Protein AF-A0A7S1SCK6-F1 (afdb_monomer_lite)

Radius of gyration: 41.05 Å; chains: 1; bounding box: 110×72×109 Å

Sequence (287 aa):
EAGAAEAGGRAWQVIGGEDKGGILVREGFELVSEKEEDRLSTGAVVWEVELIEERLHYELLYGEGPHSGWVSLRLYHKDLLRCIRSGLATREDADKWIQYEIWKKVEEKRLADEEAARKHWEAQQKVKEEAERRAAEASNRAALEMAQWKEKQLAFNQVKQAGKAPAKAGRSSQQTPSPCKQWDKMEVERLETCVALDRAFADTPALALDLLTLKRLLIKRLRLEEDEQADLWDLPQFEDKLLVVCDRVYELEGLRDVLLAGVAEHHQRQALGELLSGKVGSVEKLL

Structure (mmCIF, N/CA/C/O backbone):
data_AF-A0A7S1SCK6-F1
#
_entry.id   AF-A0A7S1SCK6-F1
#
loop_
_atom_site.group_PDB
_atom_site.id
_atom_site.type_symbol
_atom_site.label_atom_id
_atom_site.label_alt_id
_atom_site.label_comp_id
_atom_site.label_asym_id
_atom_site.label_entity_id
_atom_site.label_seq_id
_atom_site.pdbx_PDB_ins_code
_atom_site.Cartn_x
_atom_site.Cartn_y
_atom_site.Cartn_z
_atom_site.occupancy
_atom_site.B_iso_or_equiv
_atom_site.auth_seq_id
_atom_site.auth_comp_id
_atom_site.auth_asym_id
_atom_site.auth_atom_id
_atom_site.pdbx_PDB_model_num
ATOM 1 N N . GLU A 1 1 ? 34.485 18.827 -28.647 1.00 39.91 1 GLU A N 1
ATOM 2 C CA . GLU A 1 1 ? 34.835 18.106 -27.409 1.00 39.91 1 GLU A CA 1
ATOM 3 C C . GLU A 1 1 ? 33.563 17.471 -26.868 1.00 39.91 1 GLU A C 1
ATOM 5 O O . GLU A 1 1 ? 32.722 18.165 -26.313 1.00 39.91 1 GLU A O 1
ATOM 10 N N . ALA A 1 2 ? 33.345 16.192 -27.181 1.00 45.84 2 ALA A N 1
ATOM 11 C CA . ALA A 1 2 ? 32.209 15.437 -26.668 1.00 45.84 2 ALA A CA 1
ATOM 12 C C . ALA A 1 2 ? 32.535 15.062 -25.220 1.00 45.84 2 ALA A C 1
ATOM 14 O O . ALA A 1 2 ? 33.445 14.269 -24.981 1.00 45.84 2 ALA A O 1
ATOM 15 N N . GLY A 1 3 ? 31.862 15.709 -24.267 1.00 44.22 3 GLY A N 1
ATOM 16 C CA . GLY A 1 3 ? 31.970 15.361 -22.857 1.00 44.22 3 GLY A CA 1
ATOM 17 C C . GLY A 1 3 ? 31.676 13.877 -22.690 1.00 44.22 3 GLY A C 1
ATOM 18 O O . GLY A 1 3 ? 30.686 13.387 -23.230 1.00 44.22 3 GLY A O 1
ATOM 19 N N . ALA A 1 4 ? 32.563 13.171 -21.990 1.00 48.97 4 ALA A N 1
ATOM 20 C CA . ALA A 1 4 ? 32.338 11.805 -21.554 1.00 48.97 4 ALA A CA 1
ATOM 21 C C . ALA A 1 4 ? 31.061 11.799 -20.704 1.00 48.97 4 ALA A C 1
ATOM 23 O O . ALA A 1 4 ? 31.097 12.129 -19.520 1.00 48.97 4 ALA A O 1
ATOM 24 N N . ALA A 1 5 ? 29.923 11.531 -21.347 1.00 52.41 5 ALA A N 1
ATOM 25 C CA . ALA A 1 5 ? 28.662 11.298 -20.676 1.00 52.41 5 ALA A CA 1
ATOM 26 C C . ALA A 1 5 ? 28.935 10.219 -19.630 1.00 52.41 5 ALA A C 1
ATOM 28 O O . ALA A 1 5 ? 29.470 9.164 -19.973 1.00 52.41 5 ALA A O 1
ATOM 29 N N . GLU A 1 6 ? 28.675 10.538 -18.362 1.00 56.59 6 GLU A N 1
ATOM 30 C CA . GLU A 1 6 ? 28.853 9.620 -17.244 1.00 56.59 6 GLU A CA 1
ATOM 31 C C . GLU A 1 6 ? 28.291 8.250 -17.625 1.00 56.59 6 GLU A C 1
ATOM 33 O O . GLU A 1 6 ? 27.082 8.093 -17.790 1.00 56.59 6 GLU A O 1
ATOM 38 N N . ALA A 1 7 ? 29.179 7.268 -17.783 1.00 61.84 7 ALA A N 1
ATOM 39 C CA . ALA A 1 7 ? 28.870 5.912 -18.230 1.00 61.84 7 ALA A CA 1
ATOM 40 C C . ALA A 1 7 ? 28.161 5.075 -17.145 1.00 61.84 7 ALA A C 1
ATOM 42 O O . ALA A 1 7 ? 28.331 3.861 -17.073 1.00 61.84 7 ALA A O 1
ATOM 43 N N . GLY A 1 8 ? 27.414 5.729 -16.254 1.00 81.00 8 GLY A N 1
ATOM 44 C CA . GLY A 1 8 ? 26.555 5.069 -15.286 1.00 81.00 8 GLY A CA 1
ATOM 45 C C . GLY A 1 8 ? 25.198 4.817 -15.920 1.00 81.00 8 GLY A C 1
ATOM 46 O O . GLY A 1 8 ? 24.549 5.752 -16.395 1.00 81.00 8 GLY A O 1
ATOM 47 N N . GLY A 1 9 ? 24.753 3.566 -15.903 1.00 91.88 9 GLY A N 1
ATOM 48 C CA . GLY A 1 9 ? 23.417 3.223 -16.353 1.00 91.88 9 GLY A CA 1
ATOM 49 C C . GLY A 1 9 ? 22.335 3.860 -15.478 1.00 91.88 9 GLY A C 1
ATOM 50 O O . GLY A 1 9 ? 22.576 4.344 -14.359 1.00 91.88 9 GLY A O 1
ATOM 51 N N . ARG A 1 10 ? 21.127 3.925 -16.035 1.00 96.62 10 ARG A N 1
ATOM 52 C CA . ARG A 1 10 ? 19.982 4.618 -15.441 1.00 96.62 10 ARG A CA 1
ATOM 53 C C . ARG A 1 10 ? 18.796 3.677 -15.344 1.00 96.62 10 ARG A C 1
ATOM 55 O O . ARG A 1 10 ? 18.547 2.878 -16.243 1.00 96.62 10 ARG A O 1
ATOM 62 N N . ALA A 1 11 ? 18.053 3.805 -14.253 1.00 97.12 11 ALA A N 1
ATOM 63 C CA . ALA A 1 11 ? 16.763 3.163 -14.082 1.00 97.12 11 ALA A CA 1
ATOM 64 C C . ALA A 1 11 ? 15.651 4.179 -14.360 1.00 97.12 11 ALA A C 1
ATOM 66 O O . ALA A 1 11 ? 15.679 5.314 -13.866 1.00 97.12 11 ALA A O 1
ATOM 67 N N . TRP A 1 12 ? 14.650 3.751 -15.119 1.00 98.25 12 TRP A N 1
ATOM 68 C CA . TRP A 1 12 ? 13.514 4.558 -15.539 1.00 98.25 12 TRP A CA 1
ATOM 69 C C . TRP A 1 12 ? 12.217 3.920 -15.067 1.00 98.25 12 TRP A C 1
ATOM 71 O O . TRP A 1 12 ? 12.048 2.713 -15.176 1.00 98.25 12 TRP A O 1
ATOM 81 N N . GLN A 1 13 ? 11.290 4.729 -14.567 1.00 98.25 13 GLN A N 1
ATOM 82 C CA . GLN A 1 13 ? 9.937 4.296 -14.243 1.00 98.25 13 GLN A CA 1
ATOM 83 C C . GLN A 1 13 ? 8.960 4.784 -15.304 1.00 98.25 13 GLN A C 1
ATOM 85 O O . GLN A 1 13 ? 8.977 5.961 -15.668 1.00 98.25 13 GLN A O 1
ATOM 90 N N . VAL A 1 14 ? 8.060 3.910 -15.738 1.00 98.50 14 VAL A N 1
ATOM 91 C CA . VAL A 1 14 ? 6.927 4.280 -16.584 1.00 98.50 14 VAL A CA 1
ATOM 92 C C . VAL A 1 14 ? 5.899 5.040 -15.750 1.00 98.50 14 VAL A C 1
ATOM 94 O O . VAL A 1 14 ? 5.319 4.496 -14.815 1.00 98.50 14 VAL A O 1
ATOM 97 N N . ILE A 1 15 ? 5.663 6.303 -16.089 1.00 98.38 15 ILE A N 1
ATOM 98 C CA . ILE A 1 15 ? 4.688 7.185 -15.424 1.00 98.38 15 ILE A CA 1
ATOM 99 C C . ILE A 1 15 ? 3.510 7.559 -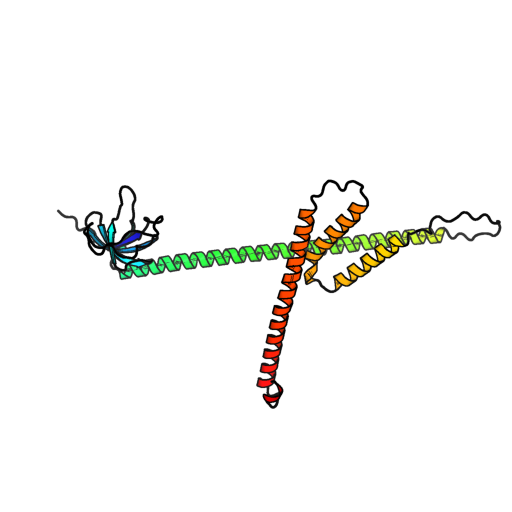16.332 1.00 98.38 15 ILE A C 1
ATOM 101 O O . ILE A 1 15 ? 2.541 8.151 -15.869 1.00 98.38 15 ILE A O 1
ATOM 105 N N . GLY A 1 16 ? 3.599 7.248 -17.627 1.00 97.44 16 GLY A N 1
ATOM 106 C CA . GLY A 1 16 ? 2.550 7.515 -18.604 1.00 97.44 16 GLY A CA 1
ATOM 107 C C . GLY A 1 16 ? 1.712 6.284 -18.944 1.00 97.44 16 GLY A C 1
ATOM 108 O O . GLY A 1 16 ? 1.977 5.170 -18.498 1.00 97.44 16 GLY A O 1
ATOM 109 N N . GLY A 1 17 ? 0.704 6.496 -19.793 1.00 97.00 17 GLY A N 1
ATOM 110 C CA . GLY A 1 17 ? -0.096 5.412 -20.369 1.00 97.00 17 GLY A CA 1
ATOM 111 C C . GLY A 1 17 ? -1.157 4.804 -19.449 1.00 97.00 17 GLY A C 1
ATOM 112 O O . GLY A 1 17 ? -1.776 3.832 -19.866 1.00 97.00 17 GLY A O 1
ATOM 113 N N . GLU A 1 18 ? -1.405 5.377 -18.267 1.00 96.38 18 GLU A N 1
ATOM 114 C CA . GLU A 1 18 ? -2.349 4.849 -17.265 1.00 96.38 18 GLU A CA 1
ATOM 115 C C . GLU A 1 18 ? -3.743 4.581 -17.856 1.00 96.38 18 GLU A C 1
ATOM 117 O O . GLU A 1 18 ? -4.258 3.472 -17.741 1.00 96.38 18 GLU A O 1
ATOM 122 N N . ASP A 1 19 ? -4.281 5.530 -18.633 1.00 96.88 19 ASP A N 1
ATOM 123 C CA . ASP A 1 19 ? -5.581 5.407 -19.318 1.00 96.88 19 ASP A CA 1
ATOM 124 C C . ASP A 1 19 ? -5.683 4.188 -20.258 1.00 96.88 19 ASP A C 1
ATOM 126 O O . ASP A 1 19 ? -6.775 3.773 -20.642 1.00 96.88 19 ASP A O 1
ATOM 130 N N . LYS A 1 20 ? -4.540 3.653 -20.703 1.00 97.12 20 LYS A N 1
ATOM 131 C CA . LYS A 1 20 ? -4.433 2.541 -21.659 1.00 97.12 20 LYS A CA 1
ATOM 132 C C . LYS A 1 20 ? -3.733 1.317 -21.064 1.00 97.12 20 LYS A C 1
ATOM 134 O O . LYS A 1 20 ? -3.368 0.421 -21.823 1.00 97.12 20 LYS A O 1
ATOM 139 N N . GLY A 1 21 ? -3.507 1.303 -19.749 1.00 96.62 21 GLY A N 1
ATOM 140 C CA . GLY A 1 21 ? -2.808 0.227 -19.043 1.00 96.62 21 GLY A CA 1
ATOM 141 C C . GLY A 1 21 ? -1.299 0.154 -19.303 1.00 96.62 21 GLY A C 1
ATOM 142 O O . GLY A 1 21 ? -0.681 -0.848 -18.967 1.00 96.62 21 GLY A O 1
ATOM 143 N N . GLY A 1 22 ? -0.689 1.179 -19.907 1.00 97.94 22 GLY A N 1
ATOM 144 C CA . GLY A 1 22 ? 0.749 1.211 -20.169 1.00 97.94 22 GLY A CA 1
ATOM 145 C C . GLY A 1 22 ? 1.155 1.923 -21.456 1.00 97.94 22 GLY A C 1
ATOM 146 O O . GLY A 1 22 ? 0.335 2.440 -22.230 1.00 97.94 22 GLY A O 1
ATOM 147 N N . ILE A 1 23 ? 2.461 1.943 -21.702 1.00 98.38 23 ILE A N 1
ATOM 148 C CA . ILE A 1 23 ? 3.068 2.561 -22.880 1.00 98.38 23 ILE A CA 1
ATOM 149 C C . ILE A 1 23 ? 3.316 1.529 -23.981 1.00 98.38 23 ILE A C 1
ATOM 151 O O . ILE A 1 23 ? 3.492 0.340 -23.734 1.00 98.38 23 ILE A O 1
ATOM 155 N N . LEU A 1 24 ? 3.261 1.994 -25.229 1.00 97.94 24 LEU A N 1
ATOM 156 C CA . LEU A 1 24 ? 3.447 1.139 -26.395 1.00 97.94 24 LEU A CA 1
ATOM 157 C C . LEU A 1 24 ? 4.933 0.816 -26.573 1.00 97.94 24 LEU A C 1
ATOM 159 O O . LEU A 1 24 ? 5.735 1.743 -26.692 1.00 97.94 24 LEU A O 1
ATOM 163 N N . VAL A 1 25 ? 5.255 -0.471 -26.658 1.00 98.38 25 VAL A N 1
ATOM 164 C CA . VAL A 1 25 ? 6.603 -0.969 -26.938 1.00 98.38 25 VAL A CA 1
ATOM 165 C C . VAL A 1 25 ? 6.708 -1.347 -28.410 1.00 98.38 25 VAL A C 1
ATOM 167 O O . VAL A 1 25 ? 5.731 -1.762 -29.039 1.00 98.38 25 VAL A O 1
ATOM 170 N N . ARG A 1 26 ? 7.886 -1.135 -28.987 1.00 98.50 26 ARG A N 1
ATOM 171 C CA . ARG A 1 26 ? 8.199 -1.490 -30.369 1.00 98.50 26 ARG A CA 1
ATOM 172 C C . ARG A 1 26 ? 9.462 -2.332 -30.421 1.00 98.50 26 ARG A C 1
ATOM 174 O O . ARG A 1 26 ? 10.406 -2.031 -29.695 1.00 98.50 26 ARG A O 1
ATOM 181 N N . GLU A 1 27 ? 9.505 -3.297 -31.331 1.00 97.81 27 GLU A N 1
ATOM 182 C CA . GLU A 1 27 ? 10.674 -4.169 -31.513 1.00 97.81 27 GLU A CA 1
ATOM 183 C C . GLU A 1 27 ? 11.910 -3.386 -31.983 1.00 97.81 27 GLU A C 1
ATOM 185 O O . GLU A 1 27 ? 13.038 -3.676 -31.596 1.00 97.81 27 GLU A O 1
ATOM 190 N N . GLY A 1 28 ? 11.700 -2.348 -32.802 1.00 97.44 28 GLY A N 1
ATOM 191 C CA . GLY A 1 28 ? 12.774 -1.550 -33.397 1.00 97.44 28 GLY A CA 1
ATOM 192 C C . GLY A 1 28 ? 12.715 -0.058 -33.067 1.00 97.44 28 GLY A C 1
ATOM 193 O O . GLY A 1 28 ? 11.644 0.500 -32.797 1.00 97.44 28 GLY A O 1
ATOM 194 N N . PHE A 1 29 ? 13.874 0.599 -33.193 1.00 97.50 29 PHE A N 1
ATOM 195 C CA . PHE A 1 29 ? 14.053 2.046 -33.010 1.00 97.50 29 PHE A CA 1
ATOM 196 C C . PHE A 1 29 ? 13.150 2.891 -33.915 1.00 97.50 29 PHE A C 1
ATOM 198 O O . PHE A 1 29 ? 12.748 3.982 -33.528 1.00 97.50 29 PHE A O 1
ATOM 205 N N . GLU A 1 30 ? 12.787 2.406 -35.101 1.00 96.75 30 GLU A N 1
ATOM 206 C CA . GLU A 1 30 ? 11.973 3.172 -36.045 1.00 96.75 30 GLU A CA 1
ATOM 207 C C . GLU A 1 30 ? 10.527 3.380 -35.559 1.00 96.75 30 GLU A C 1
ATOM 209 O O . GLU A 1 30 ? 10.013 2.683 -34.684 1.00 96.75 30 GLU A O 1
ATOM 214 N N . LEU A 1 31 ? 9.825 4.395 -36.072 1.00 92.38 31 LEU A N 1
ATOM 215 C CA . LEU A 1 31 ? 8.390 4.595 -35.771 1.00 92.38 31 LEU A CA 1
ATOM 216 C C . LEU A 1 31 ? 7.481 3.642 -36.561 1.00 92.38 31 LEU A C 1
ATOM 218 O O . LEU A 1 31 ? 6.312 3.459 -36.208 1.00 92.38 31 LEU A O 1
ATOM 222 N N . VAL A 1 32 ? 8.018 3.049 -37.624 1.00 95.56 32 VAL A N 1
ATOM 223 C CA . VAL A 1 32 ? 7.332 2.094 -38.503 1.00 95.56 32 VAL A CA 1
ATOM 224 C C . VAL A 1 32 ? 7.575 0.637 -38.113 1.00 95.56 32 VAL A C 1
ATOM 226 O O . VAL A 1 32 ? 6.986 -0.242 -38.730 1.00 95.56 32 VAL A O 1
ATOM 229 N N . SER A 1 33 ? 8.409 0.380 -37.100 1.00 97.12 33 SER A N 1
ATOM 230 C CA . SER A 1 33 ? 8.679 -0.972 -36.604 1.00 97.12 33 SER A CA 1
ATOM 231 C C . SER A 1 33 ? 7.418 -1.641 -36.060 1.00 97.12 33 SER A C 1
ATOM 233 O O . SER A 1 33 ? 6.452 -0.967 -35.671 1.00 97.12 33 SER A O 1
ATOM 235 N N . GLU A 1 34 ? 7.436 -2.971 -36.032 1.00 98.00 34 GLU A N 1
ATOM 236 C CA . GLU A 1 34 ? 6.358 -3.754 -35.443 1.00 98.00 34 GLU A CA 1
ATOM 237 C C . GLU A 1 34 ? 6.184 -3.387 -33.965 1.00 98.00 34 GLU A C 1
ATOM 239 O O . GLU A 1 34 ? 7.116 -2.986 -33.255 1.00 98.00 34 GLU A O 1
ATOM 244 N N . LYS A 1 35 ? 4.922 -3.382 -33.548 1.00 98.00 35 LYS A N 1
ATOM 245 C CA . LYS A 1 35 ? 4.537 -3.098 -32.171 1.00 98.00 35 LYS A CA 1
ATOM 246 C C . LYS A 1 35 ? 4.456 -4.431 -31.459 1.00 98.00 35 LYS A C 1
ATOM 248 O O . LYS A 1 35 ? 3.867 -5.354 -32.011 1.00 98.00 35 LYS A O 1
ATOM 253 N N . GLU A 1 36 ? 4.966 -4.468 -30.241 1.00 98.06 36 GLU A N 1
ATOM 254 C CA . GLU A 1 36 ? 4.743 -5.607 -29.361 1.00 98.06 36 GLU A CA 1
ATOM 255 C C . GLU A 1 36 ? 3.245 -5.771 -29.083 1.00 98.06 36 GLU A C 1
ATOM 257 O O . GLU A 1 36 ? 2.487 -4.789 -29.065 1.00 98.06 36 GLU A O 1
ATOM 262 N N . GLU A 1 37 ? 2.825 -7.019 -28.882 1.00 97.50 37 GLU A N 1
ATOM 263 C CA . GLU A 1 37 ? 1.445 -7.352 -28.518 1.00 97.50 37 GLU A CA 1
ATOM 264 C C . GLU A 1 37 ? 1.092 -6.745 -27.152 1.00 97.50 37 GLU A C 1
ATOM 266 O O . GLU A 1 37 ? 0.042 -6.110 -26.990 1.00 97.50 37 GLU A O 1
ATOM 271 N N . ASP A 1 38 ? 2.033 -6.844 -26.210 1.00 98.06 38 ASP A N 1
ATOM 272 C CA . ASP A 1 38 ? 1.898 -6.333 -24.854 1.00 98.06 38 ASP A CA 1
ATOM 273 C C . ASP A 1 38 ? 2.398 -4.890 -24.704 1.00 98.06 38 ASP A C 1
ATOM 275 O O . ASP A 1 38 ? 3.328 -4.411 -25.361 1.00 98.06 38 ASP A O 1
ATOM 279 N N . ARG A 1 39 ? 1.779 -4.172 -23.766 1.00 98.38 39 ARG A N 1
ATOM 280 C CA . ARG A 1 39 ? 2.213 -2.836 -23.341 1.00 98.38 39 ARG A CA 1
ATOM 281 C C . ARG A 1 39 ? 3.111 -2.950 -22.122 1.00 98.38 39 ARG A C 1
ATOM 283 O O . ARG A 1 39 ? 2.904 -3.806 -21.270 1.00 98.38 39 ARG A O 1
ATOM 290 N N . LEU A 1 40 ? 4.054 -2.023 -22.000 1.00 98.56 40 LEU A N 1
ATOM 291 C CA . LEU A 1 40 ? 4.826 -1.870 -20.775 1.00 98.56 40 LEU A CA 1
ATOM 292 C C . LEU A 1 40 ? 3.973 -1.123 -19.744 1.00 98.56 40 LEU A C 1
ATOM 294 O O . LEU A 1 40 ? 3.611 0.038 -19.969 1.00 98.56 40 LEU A O 1
ATOM 298 N N . SER A 1 41 ? 3.617 -1.795 -18.652 1.00 98.50 41 SER A N 1
ATOM 299 C CA . SER A 1 41 ? 2.622 -1.306 -17.698 1.00 98.50 41 SER A CA 1
ATOM 300 C C . SER A 1 41 ? 3.063 -0.033 -16.968 1.00 98.50 41 SER A C 1
ATOM 302 O O . SER A 1 41 ? 4.250 0.230 -16.751 1.00 98.50 41 SER A O 1
ATOM 304 N N . THR A 1 42 ? 2.096 0.807 -16.588 1.00 98.38 42 THR A N 1
ATOM 305 C CA . THR A 1 42 ? 2.379 1.993 -15.768 1.00 98.38 42 THR A CA 1
ATOM 306 C C . THR A 1 42 ? 2.916 1.559 -14.403 1.00 98.38 42 THR A C 1
ATOM 308 O O . THR A 1 42 ? 2.354 0.689 -13.747 1.00 98.38 42 THR A O 1
ATOM 311 N N . GLY A 1 43 ? 4.016 2.172 -13.969 1.00 97.50 43 GLY A N 1
ATOM 312 C CA . GLY A 1 43 ? 4.741 1.804 -12.756 1.00 97.50 43 GLY A CA 1
ATOM 313 C C . GLY A 1 43 ? 5.886 0.814 -12.977 1.00 97.50 43 GLY A C 1
ATOM 314 O O . GLY A 1 43 ? 6.708 0.682 -12.066 1.00 97.50 43 GLY A O 1
ATOM 315 N N . ALA A 1 44 ? 5.993 0.187 -14.157 1.00 98.31 44 ALA A N 1
ATOM 316 C CA . ALA A 1 44 ? 7.121 -0.673 -14.502 1.00 98.31 44 ALA A CA 1
ATOM 317 C C . ALA A 1 44 ? 8.451 0.092 -14.424 1.00 98.31 44 ALA A C 1
ATOM 319 O O . ALA A 1 44 ? 8.521 1.288 -14.725 1.00 98.31 44 ALA A O 1
ATOM 320 N N . VAL A 1 45 ? 9.507 -0.605 -14.011 1.00 98.25 45 VAL A N 1
ATOM 321 C CA . VAL A 1 45 ? 10.868 -0.086 -13.904 1.00 98.25 45 VAL A CA 1
ATOM 322 C C . VAL A 1 45 ? 11.751 -0.801 -14.912 1.00 98.25 45 VAL A C 1
ATOM 324 O O . VAL A 1 45 ? 11.781 -2.031 -14.968 1.00 98.25 45 VAL A O 1
ATOM 327 N N . VAL A 1 46 ? 12.487 -0.020 -15.693 1.00 98.38 46 VAL A N 1
ATOM 328 C CA . VAL A 1 46 ? 13.325 -0.501 -16.785 1.00 98.38 46 VAL A CA 1
ATOM 329 C C . VAL A 1 46 ? 14.742 0.050 -16.688 1.00 98.38 46 VAL A C 1
ATOM 331 O O . VAL A 1 46 ? 14.975 1.132 -16.146 1.00 98.38 46 VAL A O 1
ATOM 334 N N . TRP A 1 47 ? 15.690 -0.707 -17.217 1.00 97.94 47 TRP A N 1
ATOM 335 C CA . TRP A 1 47 ? 17.090 -0.341 -17.354 1.00 97.94 47 TRP A CA 1
ATOM 336 C C . TRP A 1 47 ? 17.340 0.337 -18.700 1.00 97.94 47 TRP A C 1
ATOM 338 O O . TRP A 1 47 ? 16.866 -0.147 -19.725 1.00 97.94 47 TRP A O 1
ATOM 348 N N . GLU A 1 48 ? 18.097 1.433 -18.708 1.00 97.62 48 GLU A N 1
ATOM 349 C CA . GLU A 1 48 ? 18.590 2.066 -19.935 1.00 97.62 48 GLU A CA 1
ATOM 350 C C . GLU A 1 48 ? 19.688 1.216 -20.569 1.00 97.62 48 GLU A C 1
ATOM 352 O O . GLU A 1 48 ? 20.806 1.158 -20.059 1.00 97.62 48 GLU A O 1
ATOM 357 N N . VAL A 1 49 ? 19.363 0.574 -21.693 1.00 96.44 49 VAL A N 1
ATOM 358 C CA . VAL A 1 49 ? 20.353 -0.110 -22.533 1.00 96.44 49 VAL A CA 1
ATOM 359 C C . VAL A 1 49 ? 20.988 0.893 -23.485 1.00 96.44 49 VAL A C 1
ATOM 361 O O . VAL A 1 49 ? 22.209 0.972 -23.588 1.00 96.44 49 VAL A O 1
ATOM 364 N N . GLU A 1 50 ? 20.154 1.675 -24.171 1.00 96.00 50 GLU A N 1
ATOM 365 C CA . GLU A 1 50 ? 20.598 2.684 -25.127 1.00 96.00 50 GLU A CA 1
ATOM 366 C C . GLU A 1 50 ? 19.578 3.821 -25.203 1.00 96.00 50 GLU A C 1
ATOM 368 O O . GLU A 1 50 ? 18.370 3.584 -25.260 1.00 96.00 50 GLU A O 1
ATOM 373 N N . LEU A 1 51 ? 20.058 5.065 -25.223 1.00 96.31 51 LEU A N 1
ATOM 374 C CA . LEU A 1 51 ? 19.215 6.242 -25.391 1.00 96.31 51 LEU A CA 1
ATOM 375 C C . LEU A 1 51 ? 19.629 7.008 -26.647 1.00 96.31 51 LEU A C 1
ATOM 377 O O 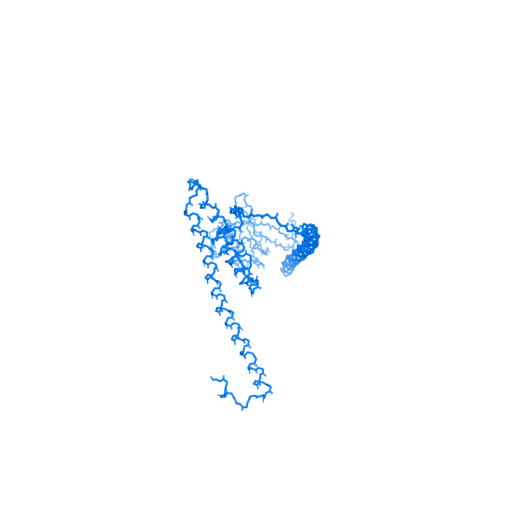. LEU A 1 51 ? 20.704 7.606 -26.698 1.00 96.31 51 LEU A O 1
ATOM 381 N N . ILE A 1 52 ? 18.740 7.020 -27.638 1.00 96.38 52 ILE A N 1
ATOM 382 C CA . ILE A 1 52 ? 18.922 7.744 -28.897 1.00 96.38 52 ILE A CA 1
ATOM 383 C C . ILE A 1 52 ? 17.833 8.810 -28.987 1.00 96.38 52 ILE A C 1
ATOM 385 O O . ILE A 1 52 ? 16.650 8.503 -29.140 1.00 96.38 52 ILE A O 1
ATOM 389 N N . GLU A 1 53 ? 18.245 10.075 -28.884 1.00 94.75 53 GLU A N 1
ATOM 390 C CA . GLU A 1 53 ? 17.356 11.243 -28.859 1.00 94.75 53 GLU A CA 1
ATOM 391 C C . GLU A 1 53 ? 16.281 11.136 -27.759 1.00 94.75 53 GLU A C 1
ATOM 393 O O . GLU A 1 53 ? 16.584 11.275 -26.575 1.00 94.75 53 GLU A O 1
ATOM 398 N N . GLU A 1 54 ? 15.025 10.888 -28.137 1.00 96.12 54 GLU A N 1
ATOM 399 C CA . GLU A 1 54 ? 13.891 10.726 -27.220 1.00 96.12 54 GLU A CA 1
ATOM 400 C C . GLU A 1 54 ? 13.369 9.285 -27.163 1.00 96.12 54 GLU A C 1
ATOM 402 O O . GLU A 1 54 ? 12.259 9.047 -26.674 1.00 96.12 54 GLU A O 1
ATOM 407 N N . ARG A 1 55 ? 14.132 8.314 -27.676 1.00 97.38 55 ARG A N 1
ATOM 408 C CA . ARG A 1 55 ? 13.765 6.898 -27.658 1.00 97.38 55 ARG A CA 1
ATOM 409 C C . ARG A 1 55 ? 14.754 6.090 -26.840 1.00 97.38 55 ARG A C 1
ATOM 411 O O . ARG A 1 55 ? 15.961 6.148 -27.048 1.00 97.38 55 ARG A O 1
ATOM 418 N N . LEU A 1 56 ? 14.195 5.323 -25.919 1.00 98.06 56 LEU A N 1
ATOM 419 C CA . LEU A 1 56 ? 14.908 4.483 -24.980 1.00 98.06 56 LEU A CA 1
ATOM 420 C C . LEU A 1 56 ? 14.761 3.027 -25.414 1.00 98.06 56 LEU A C 1
ATOM 422 O O . LEU A 1 56 ? 13.639 2.515 -25.475 1.00 98.06 56 LEU A O 1
ATOM 426 N N . HIS A 1 57 ? 15.884 2.377 -25.691 1.00 98.12 57 HIS A N 1
ATOM 427 C CA . HIS A 1 57 ? 15.981 0.927 -25.681 1.00 98.12 57 HIS A CA 1
ATOM 428 C C . HIS A 1 57 ? 16.161 0.472 -24.240 1.00 98.12 57 HIS A C 1
ATOM 430 O O . HIS A 1 57 ? 17.047 0.963 -23.528 1.00 98.12 57 HIS A O 1
ATOM 436 N N . TYR A 1 58 ? 15.303 -0.440 -23.806 1.00 98.12 58 TYR A N 1
ATOM 437 C CA . TYR A 1 58 ? 15.234 -0.821 -22.409 1.00 98.12 58 TYR A CA 1
ATOM 438 C C . TYR A 1 58 ? 15.271 -2.333 -22.204 1.00 98.12 58 TYR A C 1
ATOM 440 O O . TYR A 1 58 ? 14.901 -3.104 -23.088 1.00 98.12 58 TYR A O 1
ATOM 448 N N . GLU A 1 59 ? 15.651 -2.729 -20.991 1.00 98.06 59 GLU A N 1
ATOM 449 C CA . GLU A 1 59 ? 15.398 -4.059 -20.427 1.00 98.06 59 GLU A CA 1
ATOM 450 C C . GLU A 1 59 ? 14.515 -3.933 -19.182 1.00 98.06 59 GLU A C 1
ATOM 452 O O . GLU A 1 59 ? 14.727 -3.060 -18.339 1.00 98.06 59 GLU A O 1
ATOM 457 N N . LEU A 1 60 ? 13.500 -4.782 -19.060 1.00 98.38 60 LEU A N 1
ATOM 458 C CA . LEU A 1 60 ? 12.580 -4.787 -17.931 1.00 98.38 60 LEU A CA 1
ATOM 459 C C . LEU A 1 60 ? 13.305 -5.258 -16.665 1.00 98.38 60 LEU A C 1
ATOM 4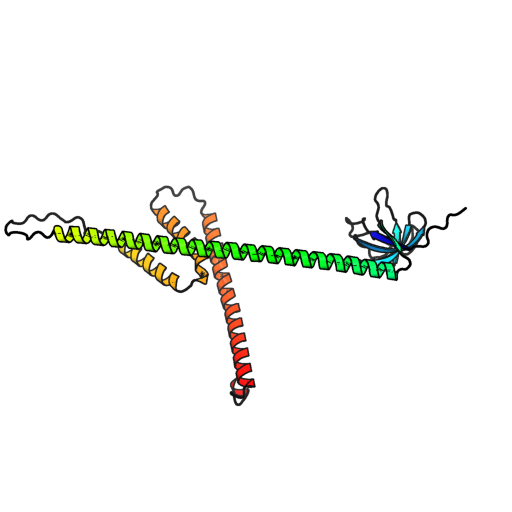61 O O . LEU A 1 60 ? 13.953 -6.305 -16.656 1.00 98.38 60 LEU A O 1
ATOM 465 N N . LEU A 1 61 ? 13.172 -4.489 -15.584 1.00 97.44 61 LEU A N 1
ATOM 466 C CA . LEU A 1 61 ? 13.659 -4.872 -14.258 1.00 97.44 61 LEU A CA 1
ATOM 467 C C . LEU A 1 61 ? 12.506 -5.297 -13.344 1.00 97.44 61 LEU A C 1
ATOM 469 O O . LEU A 1 61 ? 12.624 -6.269 -12.607 1.00 97.44 61 LEU A O 1
ATOM 473 N N . TYR A 1 62 ? 11.384 -4.577 -13.390 1.00 97.62 62 TYR A N 1
ATOM 474 C CA . TYR A 1 62 ? 10.212 -4.854 -12.563 1.00 97.62 62 TYR A CA 1
ATOM 475 C C . TYR A 1 62 ? 8.930 -4.361 -13.234 1.00 97.62 62 TYR A C 1
ATOM 477 O O . TYR A 1 62 ? 8.935 -3.315 -13.877 1.00 97.62 62 TYR A O 1
ATOM 485 N N . GLY A 1 63 ? 7.820 -5.068 -13.033 1.00 97.56 63 GLY A N 1
ATOM 486 C CA . GLY A 1 63 ? 6.516 -4.740 -13.612 1.00 97.56 63 GLY A CA 1
ATOM 487 C C . GLY A 1 63 ? 6.070 -5.762 -14.653 1.00 97.56 63 GLY A C 1
ATOM 488 O O . GLY A 1 63 ? 6.551 -6.892 -14.663 1.00 97.56 63 GLY A O 1
ATOM 489 N N . GLU A 1 64 ? 5.137 -5.358 -15.513 1.00 98.31 64 GLU A N 1
ATOM 490 C CA . GLU A 1 64 ? 4.528 -6.213 -16.537 1.00 98.31 64 GLU A CA 1
ATOM 491 C C . GLU A 1 64 ? 4.757 -5.618 -17.931 1.00 98.31 64 GLU A C 1
ATOM 493 O O . GLU A 1 64 ? 4.780 -4.396 -18.102 1.00 98.31 64 GLU A O 1
ATOM 498 N N . GLY A 1 65 ? 4.922 -6.488 -18.925 1.00 98.19 65 GLY A N 1
ATOM 499 C CA . GLY A 1 65 ? 5.118 -6.122 -20.325 1.00 98.19 65 GLY A CA 1
ATOM 500 C C . GLY A 1 65 ? 6.332 -6.808 -20.958 1.00 98.19 65 GLY A C 1
ATOM 501 O O . GLY A 1 65 ? 6.953 -7.675 -20.337 1.00 98.19 65 GLY A O 1
ATOM 502 N N . PRO A 1 66 ? 6.691 -6.417 -22.193 1.00 98.38 66 PRO A N 1
ATOM 503 C CA . PRO A 1 66 ? 7.817 -7.001 -22.915 1.00 98.38 66 PRO A CA 1
ATOM 504 C C . PRO A 1 66 ? 9.143 -6.826 -22.163 1.00 98.38 66 PRO A C 1
ATOM 506 O O . PRO A 1 66 ? 9.439 -5.736 -21.657 1.00 98.38 66 PRO A O 1
ATOM 509 N N . HIS A 1 67 ? 9.959 -7.889 -22.124 1.00 98.25 67 HIS A N 1
ATOM 510 C CA . HIS A 1 67 ? 11.241 -7.905 -21.403 1.00 98.25 67 HIS A CA 1
ATOM 511 C C . HIS A 1 67 ? 12.249 -6.897 -21.975 1.00 98.25 67 HIS A C 1
ATOM 513 O O . HIS A 1 67 ? 13.125 -6.425 -21.256 1.00 98.25 67 HIS A O 1
ATOM 519 N N . SER A 1 68 ? 12.137 -6.542 -23.250 1.00 98.38 68 SER A N 1
ATOM 520 C CA . SER A 1 68 ? 12.950 -5.507 -23.883 1.00 98.38 68 SER A CA 1
ATOM 521 C C . SER A 1 68 ? 12.174 -4.821 -24.994 1.00 98.38 68 SER A C 1
ATOM 523 O O . SER A 1 68 ? 11.194 -5.367 -25.496 1.00 98.38 68 SER A O 1
ATOM 525 N N . GLY A 1 69 ? 12.640 -3.651 -25.411 1.00 98.38 69 GLY A N 1
ATOM 526 C CA . GLY A 1 69 ? 12.121 -2.990 -26.600 1.00 98.38 69 GLY A CA 1
ATOM 527 C C . GLY A 1 69 ? 12.401 -1.498 -26.611 1.00 98.38 69 GLY A C 1
ATOM 528 O O . GLY A 1 69 ? 13.141 -0.970 -25.782 1.00 98.38 69 GLY A O 1
ATOM 529 N N . TRP A 1 70 ? 11.800 -0.810 -27.576 1.00 98.56 70 TRP A N 1
ATOM 530 C CA . TRP A 1 70 ? 11.953 0.624 -27.776 1.00 98.56 70 TRP A CA 1
ATOM 531 C C . TRP A 1 70 ? 10.697 1.380 -27.360 1.00 98.56 70 TRP A C 1
ATOM 533 O O . TRP A 1 70 ? 9.600 1.116 -27.859 1.00 98.56 70 TRP A O 1
ATOM 543 N N . VAL A 1 71 ? 10.874 2.390 -26.509 1.00 98.38 71 VAL A N 1
ATOM 544 C CA . VAL A 1 71 ? 9.807 3.289 -26.045 1.00 98.38 71 VAL A CA 1
ATOM 545 C C . VAL A 1 71 ? 10.205 4.748 -26.223 1.00 98.38 71 VAL A C 1
ATOM 547 O O . VAL A 1 71 ? 11.384 5.092 -26.218 1.00 98.38 71 VAL A O 1
ATOM 550 N N . SER A 1 72 ? 9.222 5.628 -26.389 1.00 98.12 72 SER A N 1
ATOM 551 C CA . SER A 1 72 ? 9.454 7.076 -26.389 1.00 98.12 72 SER A CA 1
ATOM 552 C C . SER A 1 72 ? 9.465 7.601 -24.954 1.00 98.12 72 SER A C 1
ATOM 554 O O . SER A 1 72 ? 8.572 7.269 -24.178 1.00 98.12 72 SER A O 1
ATOM 556 N N . LEU A 1 73 ? 10.426 8.460 -24.607 1.00 98.06 73 LEU A N 1
ATOM 557 C CA . LEU A 1 73 ? 10.469 9.125 -23.300 1.00 98.06 73 LEU A CA 1
ATOM 558 C C . LEU A 1 73 ? 9.283 10.075 -23.105 1.00 98.06 73 LEU A C 1
ATOM 560 O O . LEU A 1 73 ? 8.782 10.226 -21.991 1.00 98.06 73 LEU A O 1
ATOM 564 N N . ARG A 1 74 ? 8.841 10.716 -24.193 1.00 97.44 74 ARG A N 1
ATOM 565 C CA . ARG A 1 74 ? 7.780 11.724 -24.211 1.00 97.44 74 ARG A CA 1
ATOM 566 C C . ARG A 1 74 ? 6.843 11.500 -25.385 1.00 97.44 74 ARG A C 1
ATOM 568 O O . ARG A 1 74 ? 7.248 11.026 -26.444 1.00 97.44 74 ARG A O 1
ATOM 575 N N . LEU A 1 75 ? 5.579 11.860 -25.197 1.00 96.44 75 LEU A N 1
ATOM 576 C CA . LEU A 1 75 ? 4.587 11.911 -26.265 1.00 96.44 75 LEU A CA 1
ATOM 577 C C . LEU A 1 75 ? 3.855 13.253 -26.192 1.00 96.44 75 LEU A C 1
ATOM 579 O O . LEU A 1 75 ? 3.118 13.523 -25.240 1.00 96.44 75 LEU A O 1
ATOM 583 N N . TYR A 1 76 ? 4.069 14.095 -27.205 1.00 93.12 76 TYR A N 1
ATOM 584 C CA . TYR A 1 76 ? 3.661 15.504 -27.219 1.00 93.12 76 TYR A CA 1
ATOM 585 C C . TYR A 1 76 ? 4.273 16.296 -26.051 1.00 93.12 76 TYR A C 1
ATOM 587 O O . TYR A 1 76 ? 5.451 16.627 -26.080 1.00 93.12 76 TYR A O 1
ATOM 595 N N . HIS A 1 77 ? 3.483 16.585 -25.015 1.00 94.69 77 HIS A N 1
ATOM 596 C CA . HIS A 1 77 ? 3.898 17.333 -23.821 1.00 94.69 77 HIS A CA 1
ATOM 597 C C . HIS A 1 77 ? 3.796 16.497 -22.542 1.00 94.69 77 HIS A C 1
ATOM 599 O O . HIS A 1 77 ? 3.827 17.043 -21.442 1.00 94.69 77 HIS A O 1
ATOM 605 N N . LYS A 1 78 ? 3.601 15.181 -22.680 1.00 97.19 78 LYS A N 1
ATOM 606 C CA . LYS A 1 78 ? 3.481 14.259 -21.554 1.00 97.19 78 LYS A CA 1
ATOM 607 C C . LYS A 1 78 ? 4.724 13.387 -21.473 1.00 97.19 78 LYS A C 1
ATOM 609 O O . LYS A 1 78 ? 5.057 12.698 -22.440 1.00 97.19 78 LYS A O 1
ATOM 614 N N . ASP A 1 79 ? 5.359 13.393 -20.310 1.00 98.06 79 ASP A N 1
ATOM 615 C CA . ASP A 1 79 ? 6.441 12.468 -19.994 1.00 98.06 79 ASP A CA 1
ATOM 616 C C . ASP A 1 79 ? 5.861 11.068 -19.774 1.00 98.06 79 ASP A C 1
ATOM 618 O O . ASP A 1 79 ? 4.903 10.882 -19.022 1.00 98.06 79 ASP A O 1
ATOM 622 N N . LEU A 1 80 ? 6.424 10.083 -20.470 1.00 98.31 80 LEU A N 1
ATOM 623 C CA . LEU A 1 80 ? 6.039 8.678 -20.365 1.00 98.31 80 LEU A CA 1
ATOM 624 C C . LEU A 1 80 ? 6.945 7.916 -19.405 1.00 98.31 80 LEU A C 1
ATOM 626 O O . LEU A 1 80 ? 6.469 7.016 -18.712 1.00 98.31 80 LEU A O 1
ATOM 630 N N . LEU A 1 81 ? 8.221 8.297 -19.339 1.00 98.38 81 LEU A N 1
ATOM 631 C CA . LEU A 1 81 ? 9.190 7.739 -18.409 1.00 98.38 81 LEU A CA 1
ATOM 632 C C . LEU A 1 81 ? 9.833 8.832 -17.561 1.00 98.38 81 LEU A C 1
ATOM 634 O O . LEU A 1 81 ? 10.075 9.947 -18.019 1.00 98.38 81 LEU A O 1
ATOM 638 N N . ARG A 1 82 ? 10.152 8.481 -16.318 1.00 97.94 82 ARG A N 1
ATOM 639 C CA . ARG A 1 82 ? 10.897 9.317 -15.379 1.00 97.94 82 ARG A CA 1
ATOM 640 C C . ARG A 1 82 ? 12.145 8.573 -14.936 1.00 97.94 82 ARG A C 1
ATOM 642 O O . ARG A 1 82 ? 12.039 7.460 -14.430 1.00 97.94 82 ARG A O 1
ATOM 649 N N . CYS A 1 83 ? 13.313 9.189 -15.089 1.00 97.12 83 CYS A N 1
ATOM 650 C CA . CYS A 1 83 ? 14.541 8.655 -14.510 1.00 97.12 83 CYS A CA 1
ATOM 651 C C . CYS A 1 83 ? 14.409 8.696 -12.983 1.00 97.12 83 CYS A C 1
ATOM 653 O O . CYS A 1 83 ? 14.232 9.768 -12.402 1.00 97.12 83 CYS A O 1
ATOM 655 N N . ILE A 1 84 ? 14.433 7.527 -12.347 1.00 97.06 84 ILE A N 1
ATOM 656 C CA . ILE A 1 84 ? 14.314 7.388 -10.887 1.00 97.06 84 ILE A CA 1
ATOM 657 C C . ILE A 1 84 ? 15.681 7.257 -10.227 1.00 97.06 84 ILE A C 1
ATOM 659 O O . ILE A 1 84 ? 15.831 7.587 -9.052 1.00 97.06 84 ILE A O 1
ATOM 663 N N . ARG A 1 85 ? 16.684 6.795 -10.982 1.00 95.19 85 ARG A N 1
ATOM 664 C CA . ARG A 1 85 ? 18.050 6.660 -10.495 1.00 95.19 85 ARG A CA 1
ATOM 665 C C . ARG A 1 85 ? 19.052 6.714 -11.641 1.00 95.19 85 ARG A C 1
ATOM 667 O O . ARG A 1 85 ? 18.885 6.030 -12.645 1.00 95.19 85 ARG A O 1
ATOM 674 N N . SER A 1 86 ? 20.113 7.489 -11.457 1.00 95.06 86 SER A N 1
ATOM 675 C CA . SER A 1 86 ? 21.279 7.549 -12.341 1.00 95.06 86 SER A CA 1
ATOM 676 C C . SER A 1 86 ? 22.539 7.086 -11.607 1.00 95.06 86 SER A C 1
ATOM 678 O O . SER A 1 86 ? 22.531 6.934 -10.383 1.00 95.06 86 SER A O 1
ATOM 680 N N . GLY A 1 87 ? 23.625 6.857 -12.351 1.00 93.44 87 GLY A N 1
ATOM 681 C CA . GLY A 1 87 ? 24.920 6.497 -11.766 1.00 93.44 87 GLY A CA 1
ATOM 682 C C . GLY A 1 87 ? 24.983 5.062 -11.238 1.00 93.44 87 GLY A C 1
ATOM 683 O O . GLY A 1 87 ? 25.768 4.774 -10.337 1.00 93.44 87 GLY A O 1
ATOM 684 N N . LEU A 1 88 ? 24.138 4.166 -11.754 1.00 91.75 88 LEU A N 1
ATOM 685 C CA . LEU A 1 88 ? 24.207 2.742 -11.437 1.00 91.75 88 LEU A CA 1
ATOM 686 C C . LEU A 1 88 ? 25.320 2.112 -12.279 1.00 91.75 88 LEU A C 1
ATOM 688 O O . LEU A 1 88 ? 25.349 2.284 -13.495 1.00 91.75 88 LEU A O 1
ATOM 692 N N . ALA A 1 89 ? 26.258 1.417 -11.638 1.00 92.94 89 ALA A N 1
ATOM 693 C CA . ALA A 1 89 ? 27.412 0.857 -12.340 1.00 92.94 89 ALA A CA 1
ATOM 694 C C . ALA A 1 89 ? 27.015 -0.310 -13.255 1.00 92.94 89 ALA A C 1
ATOM 696 O O . ALA A 1 89 ? 27.580 -0.469 -14.333 1.00 92.94 89 ALA A O 1
ATOM 697 N N . THR A 1 90 ? 26.041 -1.113 -12.824 1.00 94.25 90 THR A N 1
ATOM 698 C CA . THR A 1 90 ? 25.600 -2.325 -13.520 1.00 94.25 90 THR A CA 1
ATOM 699 C C . THR A 1 90 ? 24.085 -2.505 -13.433 1.00 94.25 90 THR A C 1
ATOM 701 O O . THR A 1 90 ? 23.416 -1.896 -12.589 1.00 94.25 90 THR A O 1
ATOM 704 N N . ARG A 1 91 ? 23.544 -3.383 -14.286 1.00 93.44 91 ARG A N 1
ATOM 705 C CA . ARG A 1 91 ? 22.140 -3.810 -14.234 1.00 93.44 91 ARG A CA 1
ATOM 706 C C . ARG A 1 91 ? 21.835 -4.528 -12.918 1.00 93.44 91 ARG A C 1
ATOM 708 O O . ARG A 1 91 ? 20.777 -4.314 -12.334 1.00 93.44 91 ARG A O 1
ATOM 715 N N . GLU A 1 92 ? 22.762 -5.342 -12.421 1.00 94.88 92 GLU A N 1
ATOM 716 C CA . GLU A 1 92 ? 22.618 -6.077 -11.164 1.00 94.88 92 GLU A CA 1
ATOM 717 C C . GLU A 1 92 ? 22.499 -5.133 -9.961 1.00 94.88 92 GLU A C 1
ATOM 719 O O . GLU A 1 92 ? 21.756 -5.416 -9.021 1.00 94.88 92 GLU A O 1
ATOM 724 N N . ASP A 1 93 ? 23.196 -3.993 -9.980 1.00 94.19 93 ASP A N 1
ATOM 725 C CA . ASP A 1 93 ? 23.052 -2.968 -8.941 1.00 94.19 93 ASP A CA 1
ATOM 726 C C . ASP A 1 93 ? 21.679 -2.287 -8.998 1.00 94.19 93 ASP A C 1
ATOM 728 O O . ASP A 1 93 ? 21.110 -1.946 -7.956 1.00 94.19 93 ASP A O 1
ATOM 732 N N . ALA A 1 94 ? 21.129 -2.117 -10.204 1.00 93.44 94 ALA A N 1
ATOM 733 C CA . ALA A 1 94 ? 19.774 -1.617 -10.403 1.00 93.44 94 ALA A CA 1
ATOM 734 C C . ALA A 1 94 ? 18.728 -2.597 -9.862 1.00 93.44 94 ALA A C 1
ATOM 736 O O . ALA A 1 94 ? 17.844 -2.183 -9.114 1.00 93.44 94 ALA A O 1
ATOM 737 N N . ASP A 1 95 ? 18.860 -3.886 -10.186 1.00 93.56 95 ASP A N 1
ATOM 738 C CA . ASP A 1 95 ? 17.962 -4.936 -9.699 1.00 93.56 95 ASP A CA 1
ATOM 739 C C . ASP A 1 95 ? 18.004 -5.036 -8.170 1.00 93.56 95 ASP A C 1
ATOM 741 O O . ASP A 1 95 ? 16.973 -4.901 -7.516 1.00 93.56 95 ASP A O 1
ATOM 745 N N . LYS A 1 96 ? 19.196 -5.126 -7.564 1.00 95.44 96 LYS A N 1
ATOM 746 C CA . LYS A 1 96 ? 19.342 -5.135 -6.096 1.00 95.44 96 LYS A CA 1
ATOM 747 C C . LYS A 1 96 ? 18.683 -3.930 -5.437 1.00 95.44 96 LYS A C 1
ATOM 749 O O . LYS A 1 96 ? 18.068 -4.064 -4.379 1.00 95.44 96 LYS A O 1
ATOM 754 N N . TRP A 1 97 ? 18.821 -2.751 -6.040 1.00 95.25 97 TRP A N 1
ATOM 755 C CA . TRP A 1 97 ? 18.157 -1.561 -5.532 1.00 95.25 97 TRP A CA 1
ATOM 756 C C . TRP A 1 97 ? 16.633 -1.666 -5.628 1.00 95.25 97 TRP A C 1
ATOM 758 O O . TRP A 1 97 ? 15.953 -1.357 -4.653 1.00 95.25 97 TRP A O 1
ATOM 768 N N . ILE A 1 98 ? 16.095 -2.129 -6.756 1.00 94.38 98 ILE A N 1
ATOM 769 C CA . ILE A 1 98 ? 14.650 -2.319 -6.926 1.00 94.38 98 ILE A CA 1
ATOM 770 C C . ILE A 1 98 ? 14.120 -3.330 -5.911 1.00 94.38 98 ILE A C 1
ATOM 772 O O . ILE A 1 98 ? 13.135 -3.042 -5.233 1.00 94.38 98 ILE A O 1
ATOM 776 N N . GLN A 1 99 ? 14.800 -4.466 -5.737 1.00 93.19 99 GLN A N 1
ATOM 777 C CA . GLN A 1 99 ? 14.438 -5.463 -4.727 1.00 93.19 99 GLN A CA 1
ATOM 778 C C . GLN A 1 99 ? 14.432 -4.859 -3.316 1.00 93.19 99 GLN A C 1
ATOM 780 O O . GLN A 1 99 ? 13.512 -5.112 -2.539 1.00 93.19 99 GLN A O 1
ATOM 785 N N . TYR A 1 100 ? 15.409 -4.005 -2.992 1.00 94.62 100 TYR A N 1
ATOM 786 C CA . TYR A 1 100 ? 15.442 -3.284 -1.720 1.00 94.62 100 TYR A CA 1
ATOM 787 C C . TYR A 1 100 ? 14.268 -2.307 -1.561 1.00 94.62 100 TYR A C 1
ATOM 789 O O . TYR A 1 100 ? 13.642 -2.289 -0.505 1.00 94.62 100 TYR A O 1
ATOM 797 N N . GLU A 1 101 ? 13.929 -1.520 -2.586 1.00 94.19 101 GLU A N 1
ATOM 798 C CA . GLU A 1 101 ? 12.785 -0.596 -2.532 1.00 94.19 101 GLU A CA 1
ATOM 799 C C . GLU A 1 101 ? 11.449 -1.333 -2.392 1.00 94.19 101 GLU A C 1
ATOM 801 O O . GLU A 1 101 ? 10.575 -0.896 -1.640 1.00 94.19 101 GLU A O 1
ATOM 806 N N . ILE A 1 102 ? 11.285 -2.464 -3.084 1.00 92.12 102 ILE A N 1
ATOM 807 C CA . ILE A 1 102 ? 10.099 -3.319 -2.956 1.00 92.12 102 ILE A CA 1
ATOM 808 C C . ILE A 1 102 ? 10.010 -3.863 -1.533 1.00 92.12 102 ILE A C 1
ATOM 810 O O . ILE A 1 102 ? 8.983 -3.689 -0.877 1.00 92.12 102 ILE A O 1
ATOM 814 N N . TRP A 1 103 ? 11.090 -4.473 -1.038 1.00 95.12 103 TRP A N 1
ATOM 815 C CA . TRP A 1 103 ? 11.144 -5.010 0.318 1.00 95.12 103 TRP A CA 1
ATOM 816 C C . TRP A 1 103 ? 10.841 -3.931 1.359 1.00 95.12 103 TRP A C 1
ATOM 818 O O . TRP A 1 103 ? 10.000 -4.136 2.229 1.00 95.12 103 TRP A O 1
ATOM 828 N N . LYS A 1 104 ? 11.450 -2.750 1.219 1.00 95.94 104 LYS A N 1
ATOM 829 C CA . LYS A 1 104 ? 11.237 -1.613 2.114 1.00 95.94 104 LYS A CA 1
ATOM 830 C C . LYS A 1 104 ? 9.770 -1.187 2.151 1.00 95.94 104 LYS A C 1
ATOM 832 O O . LYS A 1 104 ? 9.223 -1.030 3.236 1.00 95.94 104 LYS A O 1
ATOM 837 N N . LYS A 1 105 ? 9.107 -1.052 0.997 1.00 93.00 105 LYS A N 1
ATOM 838 C CA . LYS A 1 105 ? 7.677 -0.698 0.937 1.00 93.00 105 LYS A CA 1
ATOM 839 C C . LYS A 1 105 ? 6.780 -1.769 1.556 1.00 93.00 105 LYS A C 1
ATOM 841 O O . LYS A 1 105 ? 5.805 -1.436 2.228 1.00 93.00 105 LYS A O 1
ATOM 846 N N . VAL A 1 106 ? 7.088 -3.046 1.325 1.00 94.69 106 VAL A N 1
ATOM 847 C CA . VAL A 1 106 ? 6.353 -4.169 1.929 1.00 94.69 106 VAL A CA 1
ATOM 848 C C . VAL A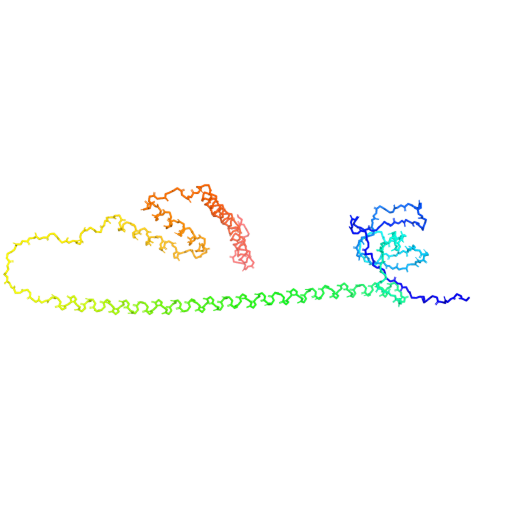 1 106 ? 6.510 -4.154 3.449 1.00 94.69 106 VAL A C 1
ATOM 850 O O . VAL A 1 106 ? 5.522 -4.294 4.165 1.00 94.69 106 VAL A O 1
ATOM 853 N N . GLU A 1 107 ? 7.725 -3.929 3.939 1.00 96.81 107 GLU A N 1
ATOM 854 C CA . GLU A 1 107 ? 8.036 -3.887 5.366 1.00 96.81 107 GLU A CA 1
ATOM 855 C C . GLU A 1 107 ? 7.413 -2.668 6.062 1.00 96.81 107 GLU A C 1
ATOM 857 O O . GLU A 1 107 ? 6.806 -2.802 7.123 1.00 96.81 107 GLU A O 1
ATOM 862 N N . GLU A 1 108 ? 7.474 -1.486 5.443 1.00 95.94 108 GLU A N 1
ATOM 863 C CA . GLU A 1 108 ? 6.791 -0.280 5.930 1.00 95.94 108 GLU A CA 1
ATOM 864 C C . GLU A 1 108 ? 5.276 -0.496 6.026 1.00 95.94 108 GLU A C 1
ATOM 866 O O . GLU A 1 108 ? 4.661 -0.136 7.033 1.00 95.94 108 GLU A O 1
ATOM 871 N N . LYS A 1 109 ? 4.671 -1.137 5.017 1.00 95.81 109 LYS A N 1
ATOM 872 C CA . LYS A 1 109 ? 3.249 -1.492 5.044 1.00 95.81 109 LYS A CA 1
ATOM 873 C C . LYS A 1 109 ? 2.936 -2.490 6.162 1.00 95.81 109 LYS A C 1
ATOM 875 O O . LYS A 1 109 ? 1.978 -2.278 6.898 1.00 95.81 109 LYS A O 1
ATOM 880 N N . ARG A 1 110 ? 3.758 -3.531 6.333 1.00 97.62 110 ARG A N 1
ATOM 881 C CA . ARG A 1 110 ? 3.608 -4.523 7.412 1.00 97.62 110 ARG A CA 1
ATOM 882 C C . ARG A 1 110 ? 3.610 -3.853 8.787 1.00 97.62 110 ARG A C 1
ATOM 884 O O . ARG A 1 110 ? 2.725 -4.119 9.594 1.00 97.62 110 ARG A O 1
ATOM 891 N N . LEU A 1 111 ? 4.564 -2.955 9.036 1.00 97.00 111 LEU A N 1
ATOM 892 C CA . LEU A 1 111 ? 4.656 -2.212 10.296 1.00 97.00 111 LEU A CA 1
ATOM 893 C C . LEU A 1 111 ? 3.450 -1.285 10.515 1.00 97.00 111 LEU A C 1
ATOM 895 O O . LEU A 1 111 ? 2.952 -1.183 11.637 1.00 97.00 111 LEU A O 1
ATOM 899 N N . ALA A 1 112 ? 2.956 -0.636 9.457 1.00 96.12 112 ALA A N 1
ATOM 900 C CA . ALA A 1 112 ? 1.759 0.200 9.531 1.00 96.12 112 ALA A CA 1
ATOM 901 C C . ALA A 1 112 ? 0.497 -0.621 9.856 1.00 96.12 112 ALA A C 1
ATOM 903 O O . ALA A 1 112 ? -0.296 -0.215 10.710 1.00 96.12 112 ALA A O 1
ATOM 904 N N . ASP A 1 113 ? 0.336 -1.789 9.229 1.00 95.81 113 ASP A N 1
ATOM 905 C CA . ASP A 1 113 ? -0.777 -2.707 9.485 1.00 95.81 113 ASP A CA 1
ATOM 906 C C . ASP A 1 113 ? -0.718 -3.268 10.922 1.00 95.81 113 ASP A C 1
ATOM 908 O O . ASP A 1 113 ? -1.739 -3.322 11.613 1.00 95.81 113 ASP A O 1
ATOM 912 N N . GLU A 1 114 ? 0.475 -3.602 11.430 1.00 97.94 114 GLU A N 1
ATOM 913 C CA . GLU A 1 114 ? 0.686 -4.026 12.824 1.00 97.94 114 GLU A CA 1
ATOM 914 C C . GLU A 1 114 ? 0.355 -2.920 13.834 1.00 97.94 114 GLU A C 1
ATOM 916 O O . GLU A 1 114 ? -0.296 -3.168 14.855 1.00 97.94 114 GLU A O 1
ATOM 921 N N . GLU A 1 115 ? 0.756 -1.677 13.558 1.00 98.31 115 GLU A N 1
ATOM 922 C CA . GLU A 1 115 ? 0.400 -0.537 14.398 1.00 98.31 115 GLU A CA 1
ATOM 923 C C . GLU A 1 115 ? -1.113 -0.278 14.395 1.00 98.31 115 GLU A C 1
ATOM 925 O O . GLU A 1 115 ? -1.697 -0.008 15.453 1.00 98.31 115 GLU A O 1
ATOM 930 N N . ALA A 1 116 ? -1.759 -0.377 13.231 1.00 97.56 116 ALA A N 1
ATOM 931 C CA . ALA A 1 116 ? -3.204 -0.240 13.103 1.00 97.56 116 ALA A CA 1
ATOM 932 C C . ALA A 1 116 ? -3.942 -1.339 13.885 1.00 97.56 116 ALA A C 1
ATOM 934 O O . ALA A 1 116 ? -4.876 -1.037 14.634 1.00 97.56 116 ALA A O 1
ATOM 935 N N . ALA A 1 117 ? -3.480 -2.590 13.792 1.00 97.88 117 ALA A N 1
ATOM 936 C CA . ALA A 1 117 ? -4.020 -3.713 14.553 1.00 97.88 117 ALA A CA 1
ATOM 937 C C . ALA A 1 117 ? -3.875 -3.500 16.068 1.00 97.88 117 ALA A C 1
ATOM 939 O O . ALA A 1 117 ? -4.837 -3.693 16.815 1.00 97.88 117 ALA A O 1
ATOM 940 N N . ARG A 1 118 ? -2.713 -3.018 16.530 1.00 98.31 118 ARG A N 1
ATOM 941 C CA . ARG A 1 118 ? -2.486 -2.680 17.944 1.00 98.31 118 ARG A CA 1
ATOM 942 C C . ARG A 1 118 ? -3.443 -1.591 18.430 1.00 98.31 118 ARG A C 1
ATOM 944 O O . ARG A 1 118 ? -4.078 -1.758 19.467 1.00 98.31 118 ARG A O 1
ATOM 951 N N . LYS A 1 119 ? -3.598 -0.502 17.670 1.00 98.25 119 LYS A N 1
ATOM 952 C CA . LYS A 1 119 ? -4.536 0.587 18.002 1.00 98.25 119 LYS A CA 1
ATOM 953 C C . LYS A 1 119 ? -5.983 0.098 18.055 1.00 98.25 119 LYS A C 1
ATOM 955 O O . LYS A 1 119 ? -6.731 0.496 18.947 1.00 98.25 119 LYS A O 1
ATOM 960 N N . HIS A 1 120 ? -6.377 -0.773 17.126 1.00 98.12 120 HIS A N 1
ATOM 961 C CA . HIS A 1 120 ? -7.708 -1.374 17.121 1.00 98.12 120 HIS A CA 1
ATOM 962 C C . HIS A 1 120 ? -7.941 -2.246 18.360 1.00 98.12 120 HIS A C 1
ATOM 964 O O . HIS A 1 120 ? -8.963 -2.101 19.028 1.00 98.12 120 HIS A O 1
ATOM 970 N N . TRP A 1 121 ? -6.973 -3.094 18.714 1.00 98.25 121 TRP A N 1
ATOM 971 C CA . TRP A 1 121 ? -7.025 -3.916 19.922 1.00 98.25 121 TRP A CA 1
ATOM 972 C C . TRP A 1 121 ? -7.132 -3.071 21.198 1.00 98.25 121 TRP A C 1
ATOM 974 O O . TRP A 1 121 ? -7.997 -3.319 22.035 1.00 98.25 121 TRP A O 1
ATOM 984 N N . GLU A 1 122 ? -6.311 -2.027 21.340 1.00 98.31 122 GLU A N 1
ATOM 985 C CA . GLU A 1 122 ? -6.384 -1.102 22.479 1.00 98.31 122 GLU A CA 1
ATOM 986 C C . GLU A 1 122 ? -7.746 -0.400 22.569 1.00 98.31 122 GLU A C 1
ATOM 988 O O . GLU A 1 122 ? -8.297 -0.242 23.660 1.00 98.31 122 GLU A O 1
ATOM 993 N N . ALA A 1 123 ? -8.322 -0.002 21.431 1.00 98.12 123 ALA A N 1
ATOM 994 C CA . ALA A 1 123 ? -9.660 0.577 21.391 1.00 98.12 123 ALA A CA 1
ATOM 995 C C . ALA A 1 123 ? -10.731 -0.432 21.839 1.00 98.12 123 ALA A C 1
ATOM 997 O O . ALA A 1 123 ? -11.603 -0.078 22.633 1.00 98.12 123 ALA A O 1
ATOM 998 N N . GLN A 1 124 ? -10.643 -1.690 21.396 1.00 97.94 124 GLN A N 1
ATOM 999 C CA . GLN A 1 124 ? -11.549 -2.755 21.837 1.00 97.94 124 GLN A CA 1
ATOM 1000 C C . GLN A 1 124 ? -11.448 -3.010 23.346 1.00 97.94 124 GLN A C 1
ATOM 1002 O O . GLN A 1 124 ? -12.478 -3.160 24.004 1.00 97.94 124 GLN A O 1
ATOM 1007 N N . GLN A 1 125 ? -10.236 -3.007 23.913 1.00 98.50 125 GLN A N 1
ATOM 1008 C CA . GLN A 1 125 ? -10.049 -3.164 25.359 1.00 98.50 125 GLN A CA 1
ATOM 1009 C C . GLN A 1 125 ? -10.697 -2.017 26.136 1.00 98.50 125 GLN A C 1
ATOM 1011 O O . GLN A 1 125 ? -11.444 -2.272 27.074 1.00 98.50 125 GLN A O 1
ATOM 1016 N N . LYS A 1 126 ? -10.528 -0.764 25.696 1.00 98.44 126 LYS A N 1
ATOM 1017 C CA . LYS A 1 126 ? -11.186 0.387 26.340 1.00 98.44 126 LYS A CA 1
ATOM 1018 C C . LYS A 1 126 ? -12.711 0.294 26.298 1.00 98.44 126 LYS A C 1
ATOM 1020 O O . LYS A 1 126 ? -13.370 0.593 27.290 1.00 98.44 126 LYS A O 1
ATOM 1025 N N . VAL A 1 127 ? -13.278 -0.136 25.168 1.00 98.06 127 VAL A N 1
ATOM 1026 C CA . VAL A 1 127 ? -14.729 -0.357 25.042 1.00 98.06 127 VAL A CA 1
ATOM 1027 C C . VAL A 1 127 ? -15.194 -1.452 26.002 1.00 98.06 127 VAL A C 1
ATOM 1029 O O . VAL A 1 127 ? -16.221 -1.290 26.663 1.00 98.06 127 VAL A O 1
ATOM 1032 N N . LYS A 1 128 ? -14.432 -2.544 26.116 1.00 98.12 128 LYS A N 1
ATOM 1033 C CA . LYS A 1 128 ? -14.718 -3.636 27.049 1.00 98.12 128 LYS A CA 1
ATOM 1034 C C . LYS A 1 128 ? -14.662 -3.167 28.508 1.00 98.12 128 LYS A C 1
ATOM 1036 O O . LYS A 1 128 ? -15.619 -3.392 29.241 1.00 98.12 128 LYS A O 1
ATOM 1041 N N . GLU A 1 129 ? -13.602 -2.472 28.910 1.00 98.56 129 GLU A N 1
ATOM 1042 C CA . GLU A 1 129 ? -13.444 -1.919 30.263 1.00 98.56 129 GLU A CA 1
ATOM 1043 C C . GLU A 1 129 ? -14.568 -0.932 30.613 1.00 98.56 129 GLU A C 1
ATOM 1045 O O . GLU A 1 129 ? -15.121 -0.963 31.714 1.00 98.56 129 GLU A O 1
ATOM 1050 N N . GLU A 1 130 ? -14.962 -0.065 29.675 1.00 98.44 130 GLU A N 1
ATOM 1051 C CA . GLU A 1 130 ? -16.082 0.852 29.886 1.00 98.44 130 GLU A CA 1
ATOM 1052 C C . GLU A 1 130 ? -17.416 0.104 30.025 1.00 98.44 130 GLU A C 1
ATOM 1054 O O . GLU A 1 130 ? -18.240 0.472 30.868 1.00 98.44 130 GLU A O 1
ATOM 1059 N N . ALA A 1 131 ? -17.633 -0.948 29.232 1.00 98.06 131 ALA A N 1
ATOM 1060 C CA . ALA A 1 131 ? -18.818 -1.791 29.339 1.00 98.06 131 ALA A CA 1
ATOM 1061 C C . ALA A 1 131 ? -18.881 -2.506 30.699 1.00 98.06 131 ALA A C 1
ATOM 1063 O O . ALA A 1 131 ? -19.929 -2.492 31.346 1.00 98.06 131 ALA A O 1
ATOM 1064 N N . GLU A 1 132 ? -17.761 -3.056 31.171 1.00 98.38 132 GLU A N 1
ATOM 1065 C CA . GLU A 1 132 ? -17.647 -3.679 32.495 1.00 98.38 132 GLU A CA 1
ATOM 1066 C C . GLU A 1 132 ? -17.903 -2.667 33.619 1.00 98.38 132 GLU A C 1
ATOM 1068 O O . GLU A 1 132 ? -18.676 -2.942 34.541 1.00 98.38 132 GLU A O 1
ATOM 1073 N N . ARG A 1 133 ? -17.352 -1.450 33.513 1.00 98.56 133 ARG A N 1
ATOM 1074 C CA . ARG A 1 133 ? -17.622 -0.364 34.466 1.00 98.56 133 ARG A CA 1
ATOM 1075 C C . ARG A 1 133 ? -19.106 0.002 34.504 1.00 98.56 133 ARG A C 1
ATOM 1077 O O . ARG A 1 133 ? -19.685 0.093 35.585 1.00 98.56 133 ARG A O 1
ATOM 1084 N N . ARG A 1 134 ? -19.745 0.174 33.342 1.00 98.31 134 ARG A N 1
ATOM 1085 C CA . ARG A 1 134 ? -21.187 0.470 33.252 1.00 98.31 134 ARG A CA 1
ATOM 1086 C C . ARG A 1 134 ? -22.036 -0.664 33.830 1.00 98.31 134 ARG A C 1
ATOM 1088 O O . ARG A 1 134 ? -23.032 -0.391 34.498 1.00 98.31 134 ARG A O 1
ATOM 1095 N N . ALA A 1 135 ? -21.644 -1.919 33.613 1.00 97.94 135 ALA A N 1
ATOM 1096 C CA . ALA A 1 135 ? -22.318 -3.076 34.197 1.00 97.94 135 ALA A CA 1
ATOM 1097 C C . ALA A 1 135 ? -22.207 -3.084 35.732 1.00 97.94 135 ALA A C 1
ATOM 1099 O O . ALA A 1 135 ? -23.205 -3.301 36.421 1.00 97.94 135 ALA A O 1
ATOM 1100 N N . ALA A 1 136 ? -21.029 -2.769 36.279 1.00 98.25 136 ALA A N 1
ATOM 1101 C CA . ALA A 1 136 ? -20.826 -2.650 37.721 1.00 98.25 136 ALA A CA 1
ATOM 1102 C C . ALA A 1 136 ? -21.664 -1.513 38.336 1.00 98.25 136 ALA A C 1
ATOM 1104 O O . ALA A 1 136 ? -22.324 -1.705 39.358 1.00 98.25 136 ALA A O 1
ATOM 1105 N N . GLU A 1 137 ? -21.707 -0.342 37.694 1.00 98.50 137 GLU A N 1
ATOM 1106 C CA . GLU A 1 137 ? -22.545 0.786 38.123 1.00 98.50 137 GLU A CA 1
ATOM 1107 C C . GLU A 1 137 ? -24.041 0.448 38.088 1.00 98.50 137 GLU A C 1
ATOM 1109 O O . GLU A 1 137 ? -24.775 0.785 39.021 1.00 98.50 137 GLU A O 1
ATOM 1114 N N . ALA A 1 138 ? -24.499 -0.247 37.042 1.00 98.00 138 ALA A N 1
ATOM 1115 C CA . ALA A 1 138 ? -25.879 -0.710 36.933 1.00 98.00 138 ALA A CA 1
ATOM 1116 C C . ALA A 1 138 ? -26.229 -1.716 38.041 1.00 98.00 138 ALA A C 1
ATOM 1118 O O . ALA A 1 138 ? -27.279 -1.590 38.671 1.00 98.00 138 ALA A O 1
ATOM 1119 N N . SER A 1 139 ? -25.329 -2.660 38.335 1.00 98.19 139 SER A N 1
ATOM 1120 C CA . SER A 1 139 ? -25.486 -3.614 39.439 1.00 98.19 139 SER A CA 1
ATOM 1121 C C . SER A 1 139 ? -25.588 -2.904 40.794 1.00 98.19 139 SER A C 1
ATOM 1123 O O . SER A 1 139 ? -26.492 -3.185 41.583 1.00 98.19 139 SER A O 1
ATOM 1125 N N . ASN A 1 140 ? -24.717 -1.925 41.053 1.00 98.44 140 ASN A N 1
ATOM 1126 C CA . ASN A 1 140 ? -24.754 -1.131 42.284 1.00 98.44 140 ASN A CA 1
ATOM 1127 C C . ASN A 1 140 ? -26.056 -0.328 42.415 1.00 98.44 140 ASN A C 1
ATOM 1129 O O . ASN A 1 140 ? -26.642 -0.263 43.498 1.00 98.44 140 ASN A O 1
ATOM 1133 N N . ARG A 1 141 ? -26.543 0.254 41.312 1.00 98.44 141 ARG A N 1
ATOM 1134 C CA . ARG A 1 141 ? -27.824 0.970 41.283 1.00 98.44 141 ARG A CA 1
ATOM 1135 C C . ARG A 1 141 ? -28.995 0.044 41.603 1.00 98.44 141 ARG A C 1
ATOM 1137 O O . ARG A 1 141 ? -29.804 0.380 42.463 1.00 98.44 141 ARG A O 1
ATOM 1144 N N . ALA A 1 142 ? -29.047 -1.132 40.980 1.00 98.06 142 ALA A N 1
ATOM 1145 C CA . ALA A 1 142 ? -30.089 -2.124 41.236 1.00 98.06 142 ALA A CA 1
ATOM 1146 C C . ALA A 1 142 ? -30.090 -2.592 42.703 1.00 98.06 142 ALA A C 1
ATOM 1148 O O . ALA A 1 142 ? -31.151 -2.742 43.313 1.00 98.06 142 ALA A O 1
ATOM 1149 N N . ALA A 1 143 ? -28.910 -2.767 43.307 1.00 98.19 143 ALA A N 1
ATOM 1150 C CA . ALA A 1 143 ? -28.789 -3.104 44.724 1.00 98.19 143 ALA A CA 1
ATOM 1151 C C . ALA A 1 143 ? -29.347 -1.995 45.637 1.00 98.19 143 ALA A C 1
ATOM 1153 O O . ALA A 1 143 ? -30.061 -2.290 46.600 1.00 98.19 143 ALA A O 1
ATOM 1154 N N . LEU A 1 144 ? -29.073 -0.724 45.317 1.00 98.38 144 LEU A N 1
ATOM 1155 C CA . LEU A 1 144 ? -29.601 0.422 46.059 1.00 98.38 144 LEU A CA 1
ATOM 1156 C C . LEU A 1 144 ? -31.127 0.531 45.928 1.00 98.38 144 LEU A C 1
ATOM 1158 O O . LEU A 1 144 ? -31.818 0.709 46.931 1.00 98.38 144 LEU A O 1
ATOM 1162 N N . GLU A 1 145 ? -31.661 0.376 44.717 1.00 98.38 145 GLU A N 1
ATOM 1163 C CA . GLU A 1 145 ? -33.107 0.374 44.463 1.00 98.38 145 GLU A CA 1
ATOM 1164 C C . GLU A 1 145 ? -33.807 -0.761 45.222 1.00 98.38 145 GLU A C 1
ATOM 1166 O O . GLU A 1 145 ? -34.841 -0.547 45.860 1.00 98.38 145 GLU A O 1
ATOM 1171 N N . MET A 1 146 ? -33.213 -1.958 45.238 1.00 97.81 146 MET A N 1
ATOM 1172 C CA . MET A 1 146 ? -33.730 -3.089 46.007 1.00 97.81 146 MET A CA 1
ATOM 1173 C C . MET A 1 146 ? -33.710 -2.816 47.519 1.00 97.81 146 MET A C 1
ATOM 1175 O O . MET A 1 146 ? -34.651 -3.194 48.221 1.00 97.81 146 MET A O 1
ATOM 1179 N N . ALA A 1 147 ? -32.673 -2.154 48.038 1.00 98.06 147 ALA A N 1
ATOM 1180 C CA . ALA A 1 147 ? -32.602 -1.761 49.445 1.00 98.06 147 ALA A CA 1
ATOM 1181 C C . ALA A 1 147 ? -33.691 -0.735 49.808 1.00 98.06 147 ALA A C 1
ATOM 1183 O O . ALA A 1 147 ? -34.424 -0.938 50.777 1.00 98.06 147 ALA A O 1
ATOM 1184 N N . GLN A 1 148 ? -33.868 0.305 48.986 1.00 98.19 148 GLN A N 1
ATOM 1185 C CA . GLN A 1 148 ? -34.931 1.303 49.160 1.00 98.19 148 GLN A CA 1
ATOM 1186 C C . GLN A 1 148 ? -36.325 0.672 49.102 1.00 98.19 148 GLN A C 1
ATOM 1188 O O . GLN A 1 148 ? -37.219 1.024 49.873 1.00 98.19 148 GLN A O 1
ATOM 1193 N N . TRP A 1 149 ? -36.533 -0.283 48.194 1.00 98.19 149 TRP A N 1
ATOM 1194 C CA . TRP A 1 149 ? -37.789 -1.020 48.113 1.00 98.19 149 TRP A CA 1
ATOM 1195 C C . TRP A 1 149 ? -38.055 -1.832 49.388 1.00 98.19 149 TRP A C 1
ATOM 1197 O O . TRP A 1 149 ? -39.164 -1.774 49.923 1.00 98.19 149 TRP A O 1
ATOM 1207 N N . LYS A 1 150 ? -37.043 -2.533 49.921 1.00 98.25 150 LYS A N 1
ATOM 1208 C CA . LYS A 1 150 ? -37.156 -3.281 51.188 1.00 98.25 150 LYS A CA 1
ATOM 1209 C C . LYS A 1 150 ? -37.517 -2.369 52.364 1.00 98.25 150 LYS A C 1
ATOM 1211 O O . LYS A 1 150 ? -38.352 -2.745 53.184 1.00 98.25 150 LYS A O 1
ATOM 1216 N N . GLU A 1 151 ? -36.946 -1.169 52.427 1.00 98.12 151 GLU A N 1
ATOM 1217 C CA . GLU A 1 151 ? -37.276 -0.172 53.452 1.00 98.12 151 GLU A CA 1
ATOM 1218 C C . GLU A 1 151 ? -38.737 0.294 53.348 1.00 98.12 151 GLU A C 1
ATOM 1220 O O . GLU A 1 151 ? -39.475 0.267 54.336 1.00 98.12 151 GLU A O 1
ATOM 1225 N N . LYS A 1 152 ? -39.205 0.620 52.135 1.00 97.94 152 LYS A N 1
ATOM 1226 C CA . LYS A 1 152 ? -40.613 0.978 51.886 1.00 97.94 152 LYS A CA 1
ATOM 1227 C C . LYS A 1 152 ? -41.573 -0.152 52.264 1.00 97.94 152 LYS A C 1
ATOM 1229 O O . LYS A 1 152 ? -42.621 0.106 52.852 1.00 97.94 152 LYS A O 1
ATOM 1234 N N . GLN A 1 153 ? -41.217 -1.401 51.962 1.00 97.50 153 GLN A N 1
ATOM 1235 C CA . GLN A 1 153 ? -41.997 -2.577 52.362 1.00 97.50 153 GLN A CA 1
ATOM 1236 C C . GLN A 1 153 ? -42.079 -2.723 53.883 1.00 97.50 153 GLN A C 1
ATOM 1238 O O . GLN A 1 153 ? -43.152 -3.000 54.425 1.00 97.50 153 GLN A O 1
ATOM 1243 N N . LEU A 1 154 ? -40.968 -2.510 54.591 1.00 97.69 154 LEU A N 1
ATOM 1244 C CA . LEU A 1 154 ? -40.946 -2.551 56.050 1.00 97.69 154 LEU A CA 1
ATOM 1245 C C . LEU A 1 154 ? -41.854 -1.467 56.650 1.00 97.69 154 LEU A C 1
ATOM 1247 O O . LEU A 1 154 ? -42.680 -1.777 57.509 1.00 97.69 154 LEU A O 1
ATOM 1251 N N . ALA A 1 155 ? -41.762 -0.233 56.150 1.00 96.69 155 ALA A N 1
ATOM 1252 C CA . ALA A 1 155 ? -42.613 0.877 56.577 1.00 96.69 155 ALA A CA 1
ATOM 1253 C C . ALA A 1 155 ? -44.105 0.591 56.326 1.00 96.69 155 ALA A C 1
ATOM 1255 O O . ALA A 1 155 ? -44.941 0.777 57.213 1.00 96.69 155 ALA A O 1
ATOM 1256 N N . PHE A 1 156 ? -44.449 0.061 55.149 1.00 96.44 156 PHE A N 1
ATOM 1257 C CA . PHE A 1 156 ? -45.820 -0.343 54.829 1.00 96.44 156 PHE A CA 1
ATOM 1258 C C . PHE A 1 156 ? -46.356 -1.401 55.807 1.00 96.44 156 PHE A C 1
ATOM 1260 O O . PHE A 1 156 ? -47.478 -1.291 56.309 1.00 96.44 156 PHE A O 1
ATOM 1267 N N . ASN A 1 157 ? -45.540 -2.405 56.134 1.00 95.56 157 ASN A N 1
ATOM 1268 C CA . ASN A 1 157 ? -45.913 -3.445 57.089 1.00 95.56 157 ASN A CA 1
ATOM 1269 C C . ASN A 1 157 ? -46.120 -2.897 58.510 1.00 95.56 157 ASN A C 1
ATOM 1271 O O . ASN A 1 157 ? -47.055 -3.327 59.187 1.00 95.56 157 ASN A O 1
ATOM 1275 N N . GLN A 1 158 ? -45.313 -1.926 58.947 1.00 94.94 158 GLN A N 1
ATOM 1276 C CA . GLN A 1 158 ? -45.494 -1.253 60.239 1.00 94.94 158 GLN A CA 1
ATOM 1277 C C . GLN A 1 158 ? -46.838 -0.511 60.311 1.00 94.94 158 GLN A C 1
ATOM 1279 O O . GLN A 1 158 ? -47.583 -0.683 61.277 1.00 94.94 158 GLN A O 1
ATOM 1284 N N . VAL A 1 159 ? -47.206 0.236 59.263 1.00 94.38 159 VAL A N 1
ATOM 1285 C CA . VAL A 1 159 ? -48.513 0.921 59.181 1.00 94.38 159 VAL A CA 1
ATOM 1286 C C . VAL A 1 159 ? -49.666 -0.086 59.228 1.00 94.38 159 VAL A C 1
ATOM 1288 O O . VAL A 1 159 ? -50.636 0.097 59.967 1.00 94.38 159 VAL A O 1
ATOM 1291 N N . LYS A 1 160 ? -49.545 -1.199 58.494 1.00 94.12 160 LYS A N 1
ATOM 1292 C CA . LYS A 1 160 ? -50.550 -2.271 58.481 1.00 94.12 160 LYS A CA 1
ATOM 1293 C C . LYS A 1 160 ? -50.738 -2.921 59.857 1.00 94.12 160 LYS A C 1
ATOM 1295 O O . LYS A 1 160 ? -51.856 -3.308 60.196 1.00 94.12 160 LYS A O 1
ATOM 1300 N N . GLN A 1 161 ? -49.671 -3.056 60.645 1.00 91.88 161 GLN A N 1
ATOM 1301 C CA . GLN A 1 161 ? -49.750 -3.573 62.014 1.00 91.88 161 GLN A CA 1
ATOM 1302 C C . GLN A 1 161 ? -50.392 -2.563 62.974 1.00 91.88 161 GLN A C 1
ATOM 1304 O O . GLN A 1 161 ? -51.259 -2.954 63.751 1.00 91.88 161 GLN A O 1
ATOM 1309 N N . ALA A 1 162 ? -50.051 -1.274 62.874 1.00 90.31 162 ALA A N 1
ATOM 1310 C CA . ALA A 1 162 ? -50.642 -0.222 63.706 1.00 90.31 162 ALA A CA 1
ATOM 1311 C C . ALA A 1 162 ? -52.158 -0.049 63.477 1.00 90.31 162 ALA A C 1
ATOM 1313 O O . ALA A 1 162 ? -52.899 0.250 64.411 1.00 90.31 162 ALA A O 1
ATOM 1314 N N . GLY A 1 163 ? -52.641 -0.296 62.253 1.00 84.44 163 GLY A N 1
ATOM 1315 C CA . GLY A 1 163 ? -54.068 -0.243 61.913 1.00 84.44 163 GLY A CA 1
ATOM 1316 C C . GLY A 1 163 ? -54.923 -1.385 62.486 1.00 84.44 163 GLY A C 1
ATOM 1317 O O . GLY A 1 163 ? -56.149 -1.282 62.490 1.00 84.44 163 GLY A O 1
ATOM 1318 N N . LYS A 1 164 ? -54.320 -2.464 63.008 1.00 79.69 164 LYS A N 1
ATOM 1319 C CA . LYS A 1 164 ? -55.037 -3.529 63.731 1.00 79.69 164 LYS A CA 1
ATOM 1320 C C . LYS A 1 164 ? -55.253 -3.139 65.198 1.00 79.69 164 LYS A C 1
ATOM 1322 O O . LYS A 1 164 ? -54.786 -3.815 66.110 1.00 79.69 164 LYS A O 1
ATOM 1327 N N . ALA A 1 165 ? -55.984 -2.055 65.442 1.00 67.31 165 ALA A N 1
ATOM 1328 C CA . ALA A 1 165 ? -56.554 -1.818 66.764 1.00 67.31 165 ALA A CA 1
ATOM 1329 C C . ALA A 1 165 ? -57.627 -2.893 67.056 1.00 67.31 165 ALA A C 1
ATOM 1331 O O . ALA A 1 165 ? -58.361 -3.279 66.140 1.00 67.31 165 ALA A O 1
ATOM 1332 N N . PRO A 1 166 ? -57.744 -3.402 68.296 1.00 63.69 166 PRO A N 1
ATOM 1333 C CA . PRO A 1 166 ? -58.739 -4.414 68.627 1.00 63.69 166 PRO A CA 1
ATOM 1334 C C . PRO A 1 166 ? -60.140 -3.827 68.446 1.00 63.69 166 PRO A C 1
ATOM 1336 O O . PRO A 1 166 ? -60.546 -2.916 69.170 1.00 63.69 166 PRO A O 1
ATOM 1339 N N . ALA A 1 167 ? -60.875 -4.353 67.467 1.00 57.91 167 ALA A N 1
ATOM 1340 C CA . ALA A 1 167 ? -62.279 -4.043 67.257 1.00 57.91 167 ALA A CA 1
ATOM 1341 C C . ALA A 1 167 ? -63.062 -4.405 68.529 1.00 57.91 167 ALA A C 1
ATOM 1343 O O . ALA A 1 167 ? -63.348 -5.573 68.793 1.00 57.91 167 ALA A O 1
ATOM 1344 N N . LYS A 1 168 ? -63.389 -3.397 69.346 1.00 52.59 168 LYS A N 1
ATOM 1345 C CA . LYS A 1 168 ? -64.396 -3.543 70.395 1.00 52.59 168 LYS A CA 1
ATOM 1346 C C . LYS A 1 168 ? -65.752 -3.756 69.727 1.00 52.59 168 LYS A C 1
ATOM 1348 O O . LYS A 1 168 ? -66.118 -3.058 68.785 1.00 52.59 168 LYS A O 1
ATOM 1353 N N . ALA A 1 169 ? -66.438 -4.777 70.224 1.00 55.66 169 ALA A N 1
ATOM 1354 C CA . ALA A 1 169 ? -67.681 -5.322 69.719 1.00 55.66 169 ALA A CA 1
ATOM 1355 C C . ALA A 1 169 ? -68.790 -4.273 69.544 1.00 55.66 169 ALA A C 1
ATOM 1357 O O . ALA A 1 169 ? -68.990 -3.412 70.399 1.00 55.66 169 ALA A O 1
ATOM 1358 N N . GLY A 1 170 ? -69.566 -4.449 68.472 1.00 55.72 170 GLY A N 1
ATOM 1359 C CA . GLY A 1 170 ? -70.920 -3.919 68.353 1.00 55.72 170 GLY A CA 1
ATOM 1360 C C . GLY A 1 170 ? -71.092 -2.815 67.316 1.00 55.72 170 GLY A C 1
ATOM 1361 O O . GLY A 1 170 ? -71.177 -1.648 67.678 1.00 55.72 170 GLY A O 1
ATOM 1362 N N . ARG A 1 171 ? -71.287 -3.183 66.041 1.00 50.69 171 ARG A N 1
ATOM 1363 C CA . ARG A 1 171 ? -72.355 -2.571 65.234 1.00 50.69 171 ARG A CA 1
ATOM 1364 C C . ARG A 1 171 ? -72.666 -3.344 63.957 1.00 50.69 171 ARG A C 1
ATOM 1366 O O . ARG A 1 171 ? -71.791 -3.825 63.248 1.00 50.69 171 ARG A O 1
ATOM 1373 N N . SER A 1 172 ? -73.970 -3.444 63.746 1.00 52.22 172 SER A N 1
ATOM 1374 C CA . SER A 1 172 ? -74.696 -4.071 62.652 1.00 52.22 172 SER A CA 1
ATOM 1375 C C . SER A 1 172 ? -74.332 -3.492 61.284 1.00 52.22 172 SER A C 1
ATOM 1377 O O . SER A 1 172 ? -74.444 -2.287 61.087 1.00 52.22 172 SER A O 1
ATOM 1379 N N . SER A 1 173 ? -73.986 -4.399 60.364 1.00 54.34 173 SER A N 1
ATOM 1380 C CA . SER A 1 173 ? -74.483 -4.496 58.982 1.00 54.34 173 SER A CA 1
ATOM 1381 C C . SER A 1 173 ? -74.846 -3.184 58.276 1.00 54.34 173 SER A C 1
ATOM 1383 O O . SER A 1 173 ? -75.933 -2.651 58.482 1.00 54.34 173 SER A O 1
ATOM 1385 N N . GLN A 1 174 ? -73.974 -2.756 57.360 1.00 49.19 174 GLN A N 1
ATOM 1386 C CA . GLN A 1 174 ? -74.348 -2.312 56.014 1.00 49.19 174 GLN A CA 1
ATOM 1387 C C . GLN A 1 174 ? -73.121 -2.482 55.103 1.00 49.19 174 GLN A C 1
ATOM 1389 O O . GLN A 1 174 ? -72.093 -1.834 55.280 1.00 49.19 174 GLN A O 1
ATOM 1394 N N . GLN A 1 175 ? -73.208 -3.449 54.187 1.00 54.31 175 GLN A N 1
ATOM 1395 C CA . GLN A 1 175 ? -72.180 -3.762 53.196 1.00 54.31 175 GLN A CA 1
ATOM 1396 C C . GLN A 1 175 ? -72.144 -2.671 52.122 1.00 54.31 175 GLN A C 1
ATOM 1398 O O . GLN A 1 175 ? -73.133 -2.466 51.422 1.00 54.31 175 GLN A O 1
ATOM 1403 N N . THR A 1 176 ? -70.992 -2.028 51.942 1.00 48.06 176 THR A N 1
ATOM 1404 C CA . THR A 1 176 ? -70.646 -1.352 50.687 1.00 48.06 176 THR A CA 1
ATOM 1405 C C . THR A 1 176 ? -69.584 -2.176 49.951 1.00 48.06 176 THR A C 1
ATOM 1407 O O . THR A 1 176 ? -68.707 -2.769 50.591 1.00 48.06 176 THR A O 1
ATOM 1410 N N . PRO A 1 177 ? -69.677 -2.297 48.615 1.00 44.88 177 PRO A N 1
ATOM 1411 C CA . PRO A 1 177 ? -68.772 -3.134 47.840 1.00 44.88 177 PRO A CA 1
ATOM 1412 C C . PRO A 1 177 ? -67.358 -2.543 47.848 1.00 44.88 177 PRO A C 1
ATOM 1414 O O . PRO A 1 177 ? -67.144 -1.364 47.578 1.00 44.88 177 PRO A O 1
ATOM 1417 N N . SER A 1 178 ? -66.388 -3.387 48.197 1.00 52.62 178 SER A N 1
ATOM 1418 C CA . SER A 1 178 ? -64.972 -3.033 48.272 1.00 52.62 178 SER A CA 1
ATOM 1419 C C . SER A 1 178 ? -64.386 -2.841 46.857 1.00 52.62 178 SER A C 1
ATOM 1421 O O . SER A 1 178 ? -64.597 -3.725 46.024 1.00 52.62 178 SER A O 1
ATOM 1423 N N . PRO A 1 179 ? -63.613 -1.772 46.568 1.00 44.94 179 PRO A N 1
ATOM 1424 C CA . PRO A 1 179 ? -63.167 -1.436 45.204 1.00 44.94 179 PRO A CA 1
ATOM 1425 C C . PRO A 1 179 ? -62.049 -2.328 44.629 1.00 44.94 179 PRO A C 1
ATOM 1427 O O . PRO A 1 179 ? -61.540 -2.053 43.551 1.00 44.94 179 PRO A O 1
ATOM 1430 N N . CYS A 1 180 ? -61.622 -3.380 45.332 1.00 46.78 180 CYS A N 1
ATOM 1431 C CA . CYS A 1 180 ? -60.365 -4.090 45.044 1.00 46.78 180 CYS A CA 1
ATOM 1432 C C . CYS A 1 180 ? -60.521 -5.442 44.314 1.00 46.78 180 CYS A C 1
ATOM 1434 O O . CYS A 1 180 ? -59.643 -6.294 44.430 1.00 46.78 180 CYS A O 1
ATOM 1436 N N . LYS A 1 181 ? -61.629 -5.693 43.603 1.00 48.31 181 LYS A N 1
ATOM 1437 C CA . LYS A 1 181 ? -61.909 -7.017 42.996 1.00 48.31 181 LYS A CA 1
ATOM 1438 C C . LYS A 1 181 ? -61.895 -7.102 41.466 1.00 48.31 181 LYS A C 1
ATOM 1440 O O . LYS A 1 181 ? -62.205 -8.166 40.944 1.00 48.31 181 LYS A O 1
ATOM 1445 N N . GLN A 1 182 ? -61.488 -6.060 40.754 1.00 50.78 182 GLN A N 1
ATOM 1446 C CA . GLN A 1 182 ? -61.287 -6.134 39.304 1.00 50.78 182 GLN A CA 1
ATOM 1447 C C . GLN A 1 182 ? -59.874 -5.678 38.966 1.00 50.78 182 GLN A C 1
ATOM 1449 O O . GLN A 1 182 ? -59.653 -4.555 38.540 1.00 50.78 182 GLN A O 1
ATOM 1454 N N . TRP A 1 183 ? -58.907 -6.560 39.208 1.00 52.94 183 TRP A N 1
ATOM 1455 C CA . TRP A 1 183 ? -57.812 -6.656 38.249 1.00 52.94 183 TRP A CA 1
ATOM 1456 C C . TRP A 1 183 ? -58.407 -7.456 37.109 1.00 52.94 183 TRP A C 1
ATOM 1458 O O . TRP A 1 183 ? -58.877 -8.578 37.333 1.00 52.94 183 TRP A O 1
ATOM 1468 N N . ASP A 1 184 ? -58.533 -6.826 35.948 1.00 63.41 184 ASP A N 1
ATOM 1469 C CA . ASP A 1 184 ? -59.175 -7.474 34.821 1.00 63.41 184 ASP A CA 1
ATOM 1470 C C . ASP A 1 184 ? -58.383 -8.741 34.496 1.00 63.41 184 ASP A C 1
ATOM 1472 O O . ASP A 1 184 ? -57.150 -8.740 34.513 1.00 63.41 184 ASP A O 1
ATOM 1476 N N . LYS A 1 185 ? -59.076 -9.850 34.235 1.00 63.88 185 LYS A N 1
ATOM 1477 C CA . LYS A 1 185 ? -58.443 -11.152 33.951 1.00 63.88 185 LYS A CA 1
ATOM 1478 C C . LYS A 1 185 ? -57.367 -11.033 32.854 1.00 63.88 185 LYS A C 1
ATOM 1480 O O . LYS A 1 185 ? -56.355 -11.727 32.885 1.00 63.88 185 LYS A O 1
ATOM 1485 N N . MET A 1 186 ? -57.566 -10.074 31.953 1.00 58.00 186 MET A N 1
ATOM 1486 C CA . MET A 1 186 ? -56.661 -9.705 30.875 1.00 58.00 186 MET A CA 1
ATOM 1487 C C . MET A 1 186 ? -55.315 -9.125 31.353 1.00 58.00 186 MET A C 1
ATOM 1489 O O . MET A 1 186 ? -54.290 -9.383 30.729 1.00 58.00 186 MET A O 1
ATOM 1493 N N . GLU A 1 187 ? -55.266 -8.375 32.458 1.00 64.62 187 GLU A N 1
ATOM 1494 C CA . GLU A 1 187 ? -54.005 -7.847 33.007 1.00 64.62 187 GLU A CA 1
ATOM 1495 C C . GLU A 1 187 ? -53.163 -8.944 33.665 1.00 64.62 187 GLU A C 1
ATOM 1497 O O . GLU A 1 187 ? -51.934 -8.932 33.563 1.00 64.62 187 GLU A O 1
ATOM 1502 N N . VAL A 1 188 ? -53.819 -9.928 34.285 1.00 71.19 188 VAL A N 1
ATOM 1503 C CA . VAL A 1 188 ? -53.147 -11.096 34.870 1.00 71.19 188 VAL A CA 1
ATOM 1504 C C . VAL A 1 188 ? -52.553 -11.978 33.768 1.00 71.19 188 VAL A C 1
ATOM 1506 O O . VAL A 1 188 ? -51.374 -12.318 33.838 1.00 71.19 188 VAL A O 1
ATOM 1509 N N . GLU A 1 189 ? -53.305 -12.256 32.698 1.00 69.38 189 GLU A N 1
ATOM 1510 C CA . GLU A 1 189 ? -52.806 -13.019 31.540 1.00 69.38 189 GLU A CA 1
ATOM 1511 C C . GLU A 1 189 ? -51.664 -12.285 30.802 1.00 69.38 189 GLU A C 1
ATOM 1513 O O . GLU A 1 189 ? -50.676 -12.907 30.394 1.00 69.38 189 GLU A O 1
ATOM 1518 N N . ARG A 1 190 ? -51.724 -10.946 30.692 1.00 68.31 190 ARG A N 1
ATOM 1519 C CA . ARG A 1 190 ? -50.624 -10.129 30.136 1.00 68.31 190 ARG A CA 1
ATOM 1520 C C . ARG A 1 190 ? -49.349 -10.231 30.983 1.00 68.31 190 ARG A C 1
ATOM 1522 O O . ARG A 1 190 ? -48.255 -10.351 30.431 1.00 68.31 190 ARG A O 1
ATOM 1529 N N . LEU A 1 191 ? -49.472 -10.219 32.311 1.00 67.06 191 LEU A N 1
ATOM 1530 C CA . LEU A 1 191 ? -48.333 -10.357 33.225 1.00 67.06 191 LEU A CA 1
ATOM 1531 C C . LEU A 1 191 ? -47.719 -11.763 33.189 1.00 67.06 191 LEU A C 1
ATOM 1533 O O . LEU A 1 191 ? -46.495 -11.889 33.161 1.00 67.06 191 LEU A O 1
ATOM 1537 N N . GLU A 1 192 ? -48.538 -12.812 33.130 1.00 71.88 192 GLU A N 1
ATOM 1538 C CA . GLU A 1 192 ? -48.056 -14.196 33.029 1.00 71.88 192 GLU A CA 1
ATOM 1539 C C . GLU A 1 192 ? -47.306 -14.449 31.713 1.00 71.88 192 GLU A C 1
ATOM 1541 O O . GLU A 1 192 ? -46.250 -15.087 31.716 1.00 71.88 192 GLU A O 1
ATOM 1546 N N . THR A 1 193 ? -47.779 -13.866 30.608 1.00 70.00 193 THR A N 1
ATOM 1547 C CA . THR A 1 193 ? -47.112 -13.955 29.298 1.00 70.00 193 THR A CA 1
ATOM 1548 C C . THR A 1 193 ? -45.741 -13.269 29.313 1.00 70.00 193 THR A C 1
ATOM 1550 O O . THR A 1 193 ? -44.760 -13.822 28.812 1.00 70.00 193 THR A O 1
ATOM 1553 N N . CYS A 1 194 ? -45.632 -12.098 29.950 1.00 64.38 194 CYS A N 1
ATOM 1554 C CA . CYS A 1 194 ? -44.356 -11.396 30.126 1.00 64.38 194 CYS A CA 1
ATOM 1555 C C . CYS A 1 194 ? -43.345 -12.211 30.953 1.00 64.38 194 CYS A C 1
ATOM 1557 O O . CYS A 1 194 ? -42.171 -12.277 30.592 1.00 64.38 194 CYS A O 1
ATOM 1559 N N . VAL A 1 195 ? -43.795 -12.870 32.026 1.00 68.81 195 VAL A N 1
ATOM 1560 C CA . VAL A 1 195 ? -42.936 -13.709 32.882 1.00 68.81 195 VAL A CA 1
ATOM 1561 C C . VAL A 1 195 ? -42.493 -14.991 32.167 1.00 68.81 195 VAL A C 1
ATOM 1563 O O . VAL A 1 195 ? -41.351 -15.422 32.336 1.00 68.81 195 VAL A O 1
ATOM 1566 N N . ALA A 1 196 ? -43.365 -15.605 31.362 1.00 67.94 196 ALA A N 1
ATOM 1567 C CA . ALA A 1 196 ? -43.021 -16.783 30.564 1.00 67.94 196 ALA A CA 1
ATOM 1568 C C . ALA A 1 196 ? -41.959 -16.462 29.500 1.00 67.94 196 ALA A C 1
ATOM 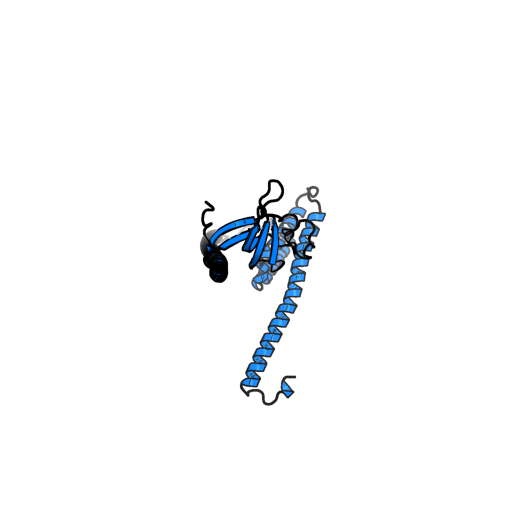1570 O O . ALA A 1 196 ? -41.000 -17.218 29.337 1.00 67.94 196 ALA A O 1
ATOM 1571 N N . LEU A 1 197 ? -42.090 -15.308 28.842 1.00 62.12 197 LEU A N 1
ATOM 1572 C CA . LEU A 1 197 ? -41.105 -14.802 27.892 1.00 62.12 197 LEU A CA 1
ATOM 1573 C C . LEU A 1 197 ? -39.753 -14.534 28.571 1.00 62.12 197 LEU A C 1
ATOM 1575 O O . LEU A 1 197 ? -38.738 -15.039 28.105 1.00 62.12 197 LEU A O 1
ATOM 1579 N N . ASP A 1 198 ? -39.726 -13.835 29.710 1.00 61.06 198 ASP A N 1
ATOM 1580 C CA . ASP A 1 198 ? -38.477 -13.560 30.444 1.00 61.06 198 ASP A CA 1
ATOM 1581 C C . ASP A 1 198 ? -37.760 -14.831 30.939 1.00 61.06 198 ASP A C 1
ATOM 1583 O O . ASP A 1 198 ? -36.530 -14.852 30.982 1.00 61.06 198 ASP A O 1
ATOM 1587 N N . ARG A 1 199 ? -38.489 -15.917 31.241 1.00 66.62 199 ARG A N 1
ATOM 1588 C CA . ARG A 1 199 ? -37.881 -17.228 31.539 1.00 66.62 199 ARG A CA 1
ATOM 1589 C C . ARG A 1 199 ? -37.287 -17.893 30.304 1.00 66.62 199 ARG A C 1
ATOM 1591 O O . ARG A 1 199 ? -36.155 -18.351 30.373 1.00 66.62 199 ARG A O 1
ATOM 1598 N N . ALA A 1 200 ? -38.008 -17.901 29.184 1.00 59.97 200 ALA A N 1
ATOM 1599 C CA . ALA A 1 200 ? -37.488 -18.440 27.928 1.00 59.97 200 ALA A CA 1
ATOM 1600 C C . ALA A 1 200 ? -36.234 -17.679 27.442 1.00 59.97 200 ALA A C 1
ATOM 1602 O O . ALA A 1 200 ? -35.361 -18.265 26.812 1.00 59.97 200 ALA A O 1
ATOM 1603 N N . PHE A 1 201 ? -36.110 -16.388 27.778 1.00 60.44 201 PHE A N 1
ATOM 1604 C CA . PHE A 1 201 ? -34.956 -15.552 27.425 1.00 60.44 201 PHE A CA 1
ATOM 1605 C C . PHE A 1 201 ? -33.703 -15.775 28.287 1.00 60.44 201 PHE A C 1
ATOM 1607 O O . PHE A 1 201 ? -32.611 -15.411 27.850 1.00 60.44 201 PHE A O 1
ATOM 1614 N N . ALA A 1 202 ? -33.826 -16.356 29.484 1.00 59.97 202 ALA A N 1
ATOM 1615 C CA . ALA A 1 202 ? -32.683 -16.595 30.369 1.00 59.97 202 ALA A CA 1
ATOM 1616 C C . ALA A 1 202 ? -31.748 -17.710 29.858 1.00 59.97 202 ALA A C 1
ATOM 1618 O O . ALA A 1 202 ? -30.568 -17.723 30.207 1.00 59.97 202 ALA A O 1
ATOM 1619 N N . ASP A 1 203 ? -32.252 -18.594 28.992 1.00 57.84 203 ASP A N 1
ATOM 1620 C CA . ASP A 1 203 ? -31.561 -19.825 28.598 1.00 57.84 203 ASP A CA 1
ATOM 1621 C C . ASP A 1 203 ? -30.800 -19.726 27.254 1.00 57.84 203 ASP A C 1
ATOM 1623 O O . ASP A 1 203 ? -30.057 -20.642 26.900 1.00 57.84 203 ASP A O 1
ATOM 1627 N N . THR A 1 204 ? -30.906 -18.615 26.507 1.00 56.97 204 THR A N 1
ATOM 1628 C CA . THR A 1 204 ? -30.240 -18.441 25.191 1.00 56.97 204 THR A CA 1
ATOM 1629 C C . THR A 1 204 ? -29.610 -17.047 25.002 1.00 56.97 204 THR A C 1
ATOM 1631 O O . THR A 1 204 ? -30.193 -16.181 24.344 1.00 56.97 204 THR A O 1
ATOM 1634 N N . PRO A 1 205 ? -28.390 -16.800 25.521 1.00 57.62 205 PRO A N 1
ATOM 1635 C CA . PRO A 1 205 ? -27.747 -15.480 25.482 1.00 57.62 205 PRO A CA 1
ATOM 1636 C C . PRO A 1 205 ? -27.261 -15.037 24.088 1.00 57.62 205 PRO A C 1
ATOM 1638 O O . PRO A 1 205 ? -27.094 -13.841 23.856 1.00 57.62 205 PRO A O 1
ATOM 1641 N N . ALA A 1 206 ? -27.071 -15.962 23.141 1.00 52.59 206 ALA A N 1
ATOM 1642 C CA . ALA A 1 206 ? -26.540 -15.658 21.805 1.00 52.59 206 ALA A CA 1
ATOM 1643 C C . ALA A 1 206 ? -27.507 -14.861 20.900 1.00 52.59 206 ALA A C 1
ATOM 1645 O O . ALA A 1 206 ? -27.061 -14.212 19.962 1.00 52.59 206 ALA A O 1
ATOM 1646 N N . LEU A 1 207 ? -28.812 -14.861 21.200 1.00 55.66 207 LEU A N 1
ATOM 1647 C CA . LEU A 1 207 ? -29.851 -14.157 20.428 1.00 55.66 207 LEU A CA 1
ATOM 1648 C C . LEU A 1 207 ? -30.320 -12.845 21.090 1.00 55.66 207 LEU A C 1
ATOM 1650 O O . LEU A 1 207 ? -31.234 -12.178 20.602 1.00 55.66 207 LEU A O 1
ATOM 1654 N N . ALA A 1 208 ? -29.719 -12.459 22.220 1.00 53.28 208 ALA A N 1
ATOM 1655 C CA . ALA A 1 208 ? -30.251 -11.413 23.091 1.00 53.28 208 ALA A CA 1
ATOM 1656 C C . ALA A 1 208 ? -30.316 -10.015 22.439 1.00 53.28 208 ALA A C 1
ATOM 1658 O O . ALA A 1 208 ? -31.206 -9.234 22.776 1.00 53.28 208 ALA A O 1
ATOM 1659 N N . LEU A 1 209 ? -29.412 -9.691 21.503 1.00 54.72 209 LEU A N 1
ATOM 1660 C CA . LEU A 1 209 ? -29.348 -8.363 20.875 1.00 54.72 209 LEU A CA 1
ATOM 1661 C C . LEU A 1 209 ? -30.423 -8.166 19.788 1.00 54.72 209 LEU A C 1
ATOM 1663 O O . LEU A 1 209 ? -31.097 -7.133 19.763 1.00 54.72 209 LEU A O 1
ATOM 1667 N N . ASP A 1 210 ? -30.649 -9.180 18.952 1.00 62.47 210 ASP A N 1
ATOM 1668 C CA . ASP A 1 210 ? -31.666 -9.144 17.893 1.00 62.47 210 ASP A CA 1
ATOM 1669 C C . ASP A 1 210 ? -33.088 -9.280 18.467 1.00 62.47 210 ASP A C 1
ATOM 1671 O O . ASP A 1 210 ? -34.028 -8.611 18.025 1.00 62.47 210 ASP A O 1
ATOM 1675 N N . LEU A 1 211 ? -33.244 -10.033 19.560 1.00 56.34 211 LEU A N 1
ATOM 1676 C CA . LEU A 1 211 ? -34.532 -10.217 20.236 1.00 56.34 211 LEU A CA 1
ATOM 1677 C C . LEU A 1 211 ? -34.972 -9.008 21.074 1.00 56.34 211 LEU A C 1
ATOM 1679 O O . LEU A 1 211 ? -36.171 -8.744 21.186 1.00 56.34 211 LEU A O 1
ATOM 1683 N N . LEU A 1 212 ? -34.042 -8.210 21.610 1.00 63.69 212 LEU A N 1
ATOM 1684 C CA . LEU A 1 212 ? -34.362 -6.930 22.263 1.00 63.69 212 LEU A CA 1
ATOM 1685 C C . LEU A 1 212 ? -34.967 -5.928 21.273 1.00 63.69 212 LEU A C 1
ATOM 1687 O O . LEU A 1 212 ? -35.842 -5.134 21.635 1.00 63.69 212 LEU A O 1
ATOM 1691 N N . THR A 1 213 ? -34.532 -5.996 20.016 1.00 69.12 213 THR A N 1
ATOM 1692 C CA . THR A 1 213 ? -35.089 -5.208 18.915 1.00 69.12 213 THR A CA 1
ATOM 1693 C C . THR A 1 213 ? -36.516 -5.665 18.594 1.00 69.12 213 THR A C 1
ATOM 1695 O O . THR A 1 213 ? -37.421 -4.831 18.538 1.00 69.12 213 THR A O 1
ATOM 1698 N N . LEU A 1 214 ? -36.759 -6.978 18.526 1.00 68.12 214 LEU A N 1
ATOM 1699 C CA . LEU A 1 214 ? -38.095 -7.568 18.363 1.00 68.12 214 LEU A CA 1
ATOM 1700 C C . LEU A 1 214 ? -39.045 -7.225 19.525 1.00 68.12 214 LEU A C 1
ATOM 1702 O O . LEU A 1 214 ? -40.164 -6.771 19.288 1.00 68.12 214 LEU A O 1
ATOM 1706 N N . LYS A 1 215 ? -38.585 -7.325 20.781 1.00 65.19 215 LYS A N 1
ATOM 1707 C CA . LYS A 1 215 ? -39.356 -6.965 21.990 1.00 65.19 215 LYS A CA 1
ATOM 1708 C C . LYS A 1 215 ? -39.778 -5.490 21.968 1.00 65.19 215 LYS A C 1
ATOM 1710 O O . LYS A 1 215 ? -40.916 -5.166 22.301 1.00 65.19 215 LYS A O 1
ATOM 1715 N N . ARG A 1 216 ? -38.901 -4.585 21.516 1.00 69.81 216 ARG A N 1
ATOM 1716 C CA . ARG A 1 216 ? -39.219 -3.152 21.355 1.00 69.81 216 ARG A CA 1
ATOM 1717 C C . ARG A 1 216 ? -40.244 -2.891 20.250 1.00 69.81 216 ARG A C 1
ATOM 1719 O O . ARG A 1 216 ? -41.086 -2.011 20.423 1.00 69.81 216 ARG A O 1
ATOM 1726 N N . LEU A 1 217 ? -40.188 -3.633 19.145 1.00 68.88 217 LEU A N 1
ATOM 1727 C CA . LEU A 1 217 ? -41.152 -3.515 18.045 1.00 68.88 217 LEU A CA 1
ATOM 1728 C C . LEU A 1 217 ? -42.536 -4.049 18.440 1.00 68.88 217 LEU A C 1
ATOM 1730 O O . LEU A 1 217 ? -43.538 -3.397 18.155 1.00 68.88 217 LEU A O 1
ATOM 1734 N N . LEU A 1 218 ? -42.595 -5.162 19.177 1.00 64.75 218 LEU A N 1
ATOM 1735 C CA . LEU A 1 218 ? -43.848 -5.736 19.678 1.00 64.75 218 LEU A CA 1
ATOM 1736 C C . LEU A 1 218 ? -44.521 -4.842 20.726 1.00 64.75 218 LEU A C 1
ATOM 1738 O O . LEU A 1 218 ? -45.717 -4.589 20.637 1.00 64.75 218 LEU A O 1
ATOM 1742 N N . ILE A 1 219 ? -43.751 -4.291 21.673 1.00 65.19 219 ILE A N 1
ATOM 1743 C CA . ILE A 1 219 ? -44.272 -3.336 22.667 1.00 65.19 219 ILE A CA 1
ATOM 1744 C C . ILE A 1 219 ? -44.777 -2.058 21.986 1.00 65.19 219 ILE A C 1
ATOM 1746 O O . ILE A 1 219 ? -45.801 -1.516 22.395 1.00 65.19 219 ILE A O 1
ATOM 1750 N N . LYS A 1 220 ? -44.093 -1.575 20.939 1.00 64.25 220 LYS A N 1
ATOM 1751 C CA . LYS A 1 220 ? -44.577 -0.436 20.146 1.00 64.25 220 LYS A CA 1
ATOM 1752 C C . LYS A 1 220 ? -45.891 -0.750 19.435 1.00 64.25 220 LYS A C 1
ATOM 1754 O O . LYS A 1 220 ? -46.779 0.088 19.466 1.00 64.25 220 LYS A O 1
ATOM 1759 N N . ARG A 1 221 ? -46.031 -1.939 18.843 1.00 59.62 221 ARG A N 1
ATOM 1760 C CA . ARG A 1 221 ? -47.262 -2.352 18.154 1.00 59.62 221 ARG A CA 1
ATOM 1761 C C . ARG A 1 221 ? -48.439 -2.521 19.115 1.00 59.62 221 ARG A C 1
ATOM 1763 O O . ARG A 1 221 ? -49.508 -2.001 18.840 1.00 59.62 221 ARG A O 1
ATOM 1770 N N . LEU A 1 222 ? -48.215 -3.150 20.269 1.00 57.81 222 LEU A N 1
ATOM 1771 C CA . LEU A 1 222 ? -49.241 -3.320 21.304 1.00 57.81 222 LEU A CA 1
ATOM 1772 C C . LEU A 1 222 ? -49.676 -1.993 21.945 1.00 57.81 222 LEU A C 1
ATOM 1774 O O . LEU A 1 222 ? -50.810 -1.885 22.390 1.00 57.81 222 LEU A O 1
ATOM 1778 N N . ARG A 1 223 ? -48.801 -0.976 21.981 1.00 58.38 223 ARG A N 1
ATOM 1779 C CA . ARG A 1 223 ? -49.165 0.383 22.423 1.00 58.38 223 ARG A CA 1
ATOM 1780 C C . ARG A 1 223 ? -49.919 1.193 21.367 1.00 58.38 223 ARG A C 1
ATOM 1782 O O . ARG A 1 223 ? -50.602 2.135 21.732 1.00 58.38 223 ARG A O 1
ATOM 1789 N N . LEU A 1 224 ? -49.784 0.855 20.085 1.00 51.06 224 LEU A N 1
ATOM 1790 C CA . LEU A 1 224 ? -50.456 1.561 18.988 1.00 51.06 224 LEU A CA 1
ATOM 1791 C C . LEU A 1 224 ? -51.913 1.115 18.788 1.00 51.06 224 LEU A C 1
ATOM 1793 O O . LEU A 1 224 ? -52.663 1.830 18.142 1.00 51.06 224 LEU A O 1
ATOM 1797 N N . GLU A 1 225 ? -52.339 -0.015 19.361 1.00 47.88 225 GLU A N 1
ATOM 1798 C CA . GLU A 1 225 ? -53.758 -0.415 19.377 1.00 47.88 225 GLU A CA 1
ATOM 1799 C C . GLU A 1 225 ? -54.606 0.396 20.379 1.00 47.88 225 GLU A C 1
ATOM 1801 O O . GLU A 1 225 ? -55.830 0.325 20.333 1.00 47.88 225 GLU A O 1
ATOM 1806 N N . GLU A 1 226 ? -53.979 1.188 21.260 1.00 49.03 226 GLU A N 1
ATOM 1807 C CA . GLU A 1 226 ? -54.670 2.050 22.234 1.00 49.03 226 GLU A CA 1
ATOM 1808 C C . GLU A 1 226 ? -54.836 3.512 21.758 1.00 49.03 226 GLU A C 1
ATOM 1810 O O . GLU A 1 226 ? -55.591 4.255 22.381 1.00 49.03 226 GLU A O 1
ATOM 1815 N N . ASP A 1 227 ? -54.206 3.921 20.645 1.00 42.25 227 ASP A N 1
ATOM 1816 C CA . ASP A 1 227 ? -54.301 5.281 20.082 1.00 42.25 227 ASP A CA 1
ATOM 1817 C C . ASP A 1 227 ? -54.991 5.272 18.699 1.00 42.25 227 ASP A C 1
ATOM 1819 O O . ASP A 1 227 ? -54.480 4.709 17.733 1.00 42.25 227 ASP A O 1
ATOM 1823 N N . GLU A 1 228 ? -56.131 5.965 18.568 1.00 45.69 228 GLU A N 1
ATOM 1824 C CA . GLU A 1 228 ? -56.968 6.096 17.349 1.00 45.69 228 GLU A CA 1
ATOM 1825 C C . GLU A 1 228 ? -56.309 6.850 16.160 1.00 45.69 228 GLU A C 1
ATOM 1827 O O . GLU A 1 228 ? -56.991 7.297 15.239 1.00 45.69 228 GLU A O 1
ATOM 1832 N N . GLN A 1 229 ? -54.981 6.997 16.118 1.00 48.72 229 GLN A N 1
ATOM 1833 C CA . GLN A 1 229 ? -54.261 7.642 15.008 1.00 48.72 229 GLN A CA 1
ATOM 1834 C C . GLN A 1 229 ? -53.320 6.663 14.295 1.00 48.72 229 GLN A C 1
ATOM 1836 O O . GLN A 1 229 ? -52.097 6.739 14.401 1.00 48.72 229 GLN A O 1
ATOM 1841 N N . ALA A 1 230 ? -53.912 5.752 13.521 1.00 46.66 230 ALA A N 1
ATOM 1842 C CA . ALA A 1 230 ? -53.207 4.768 12.696 1.00 46.66 230 ALA A CA 1
ATOM 1843 C C . ALA A 1 230 ? -52.839 5.259 11.273 1.00 46.66 230 ALA A C 1
ATOM 1845 O O . ALA A 1 230 ? -52.338 4.472 10.477 1.00 46.66 230 ALA A O 1
ATOM 1846 N N . ASP A 1 231 ? -53.019 6.543 10.947 1.00 44.00 231 ASP A N 1
ATOM 1847 C CA . ASP A 1 231 ? -52.836 7.064 9.576 1.00 44.00 231 ASP A CA 1
ATOM 1848 C C . ASP A 1 231 ? -51.420 7.586 9.250 1.00 44.00 231 ASP A C 1
ATOM 1850 O O . ASP A 1 231 ? -51.225 8.281 8.254 1.00 44.00 231 ASP A O 1
ATOM 1854 N N . LEU A 1 232 ? -50.398 7.267 10.054 1.00 41.19 232 LEU A N 1
ATOM 1855 C CA . LEU A 1 232 ? -49.034 7.783 9.832 1.00 41.19 232 LEU A CA 1
ATOM 1856 C C . LEU A 1 232 ? -47.921 6.731 9.734 1.00 41.19 232 LEU A C 1
ATOM 1858 O O . LEU A 1 232 ? -46.751 7.054 9.948 1.00 41.19 232 LEU A O 1
ATOM 1862 N N . TRP A 1 233 ? -48.251 5.490 9.365 1.00 42.75 233 TRP A N 1
ATOM 1863 C CA . TRP A 1 233 ? -47.242 4.479 9.042 1.00 42.75 233 TRP A CA 1
ATOM 1864 C C . TRP A 1 233 ? -47.513 3.833 7.686 1.00 42.75 233 TRP A C 1
ATOM 1866 O O . TRP A 1 233 ? -48.509 3.144 7.491 1.00 42.75 233 TRP A O 1
ATOM 1876 N N . ASP A 1 234 ? -46.576 4.037 6.764 1.00 48.59 234 ASP A N 1
ATOM 1877 C CA . ASP A 1 234 ? -46.511 3.344 5.482 1.00 48.59 234 ASP A CA 1
ATOM 1878 C C . ASP A 1 234 ? -46.170 1.863 5.761 1.00 48.59 234 ASP A C 1
ATOM 1880 O O . ASP A 1 234 ? -45.008 1.499 5.982 1.00 48.59 234 ASP A O 1
ATOM 1884 N N . LEU A 1 235 ? -47.208 1.017 5.833 1.00 45.94 235 LEU A N 1
ATOM 1885 C CA . LEU A 1 235 ? -47.146 -0.423 6.137 1.00 45.94 235 LEU A CA 1
ATOM 1886 C C . LEU A 1 235 ? -46.043 -1.225 5.401 1.00 45.94 235 LEU A C 1
ATOM 1888 O O . LEU A 1 235 ? -45.483 -2.122 6.040 1.00 45.94 235 LEU A O 1
ATOM 1892 N N . PRO A 1 236 ? -45.654 -0.918 4.143 1.00 46.72 236 PRO A N 1
ATOM 1893 C CA . PRO A 1 236 ? -44.633 -1.691 3.429 1.00 46.72 236 PRO A CA 1
ATOM 1894 C C . PRO A 1 236 ? -43.267 -1.715 4.132 1.00 46.72 236 PRO A C 1
ATOM 1896 O O . PRO A 1 236 ? -42.603 -2.745 4.188 1.00 46.72 236 PRO A O 1
ATOM 1899 N N . GLN A 1 237 ? -42.864 -0.617 4.784 1.00 50.53 237 GLN A N 1
ATOM 1900 C CA . GLN A 1 237 ? -41.537 -0.533 5.413 1.00 50.53 237 GLN A CA 1
ATOM 1901 C C . GLN A 1 237 ? -41.412 -1.346 6.710 1.00 50.53 237 GLN A C 1
ATOM 1903 O O . GLN A 1 237 ? -40.300 -1.571 7.200 1.00 50.53 237 GLN A O 1
ATOM 1908 N N . PHE A 1 238 ? -42.536 -1.731 7.320 1.00 46.03 238 PHE A N 1
ATOM 1909 C CA . PHE A 1 238 ? -42.546 -2.587 8.505 1.00 46.03 238 PHE A CA 1
ATOM 1910 C C . PHE A 1 238 ? -42.434 -4.061 8.112 1.00 46.03 238 PHE A C 1
ATOM 1912 O O . PHE A 1 238 ? -41.674 -4.792 8.746 1.00 46.03 238 PHE A O 1
ATOM 1919 N N . GLU A 1 239 ? -43.132 -4.471 7.052 1.00 47.00 239 GLU A N 1
ATOM 1920 C CA . GLU A 1 239 ? -43.036 -5.825 6.498 1.00 47.00 239 GLU A CA 1
ATOM 1921 C C . GLU A 1 239 ? -41.632 -6.103 5.956 1.00 47.00 239 GLU A C 1
ATOM 1923 O O . GLU A 1 239 ? -41.060 -7.134 6.303 1.00 47.00 239 GLU A O 1
ATOM 1928 N N . ASP A 1 240 ? -41.008 -5.140 5.271 1.00 49.22 240 ASP A N 1
ATOM 1929 C CA . ASP A 1 240 ? -39.621 -5.259 4.798 1.00 49.22 240 ASP A CA 1
ATOM 1930 C C . ASP A 1 240 ? -38.619 -5.447 5.949 1.00 49.22 240 ASP A C 1
ATOM 1932 O O . ASP A 1 240 ? -37.679 -6.236 5.866 1.00 49.22 240 ASP A O 1
ATOM 1936 N N . LYS A 1 241 ? -38.825 -4.756 7.076 1.00 51.00 241 LYS A N 1
ATOM 1937 C CA . LYS A 1 241 ? -37.954 -4.896 8.256 1.00 51.00 241 LYS A CA 1
ATOM 1938 C C . LYS A 1 241 ? -38.193 -6.203 9.004 1.00 51.00 241 LYS A C 1
ATOM 1940 O O . LYS A 1 241 ? -37.256 -6.717 9.611 1.00 51.00 241 LYS A O 1
ATOM 1945 N N . LEU A 1 242 ? -39.415 -6.735 8.972 1.00 46.91 242 LEU A N 1
ATOM 1946 C CA . LEU A 1 242 ? -39.731 -8.041 9.548 1.00 46.91 242 LEU A CA 1
ATOM 1947 C C . LEU A 1 242 ? -39.155 -9.172 8.689 1.00 46.91 242 LEU A C 1
ATOM 1949 O O . LEU A 1 242 ? -38.572 -10.098 9.241 1.00 46.91 242 LEU A O 1
ATOM 1953 N N . LEU A 1 243 ? -39.235 -9.045 7.361 1.00 48.62 243 LEU A N 1
ATOM 1954 C CA . LEU A 1 243 ? -38.613 -9.950 6.393 1.00 48.62 243 LEU A CA 1
ATOM 1955 C C . LEU A 1 243 ? -37.093 -9.996 6.558 1.00 48.62 243 LEU A C 1
ATOM 1957 O O . LEU A 1 243 ? -36.547 -11.082 6.662 1.00 48.62 243 LEU A O 1
ATOM 1961 N N . VAL A 1 244 ? -36.416 -8.857 6.736 1.00 51.88 244 VAL A N 1
ATOM 1962 C CA . VAL A 1 244 ? -34.959 -8.828 6.990 1.00 51.88 244 VAL A CA 1
ATOM 1963 C C . VAL A 1 244 ? -34.570 -9.510 8.311 1.00 51.88 244 VAL A C 1
ATOM 1965 O O . VAL A 1 244 ? -33.491 -10.094 8.415 1.00 51.88 244 VAL A O 1
ATOM 1968 N N . VAL A 1 245 ? -35.426 -9.452 9.336 1.00 47.94 245 VAL A N 1
ATOM 1969 C CA . VAL A 1 245 ? -35.196 -10.169 10.603 1.00 47.94 245 VAL A CA 1
ATOM 1970 C C . VAL A 1 245 ? -35.485 -11.664 10.442 1.00 47.94 245 VAL A C 1
ATOM 1972 O O . VAL A 1 245 ? -34.719 -12.478 10.947 1.00 47.94 245 VAL A O 1
ATOM 1975 N N . CYS A 1 246 ? -36.534 -12.038 9.707 1.00 43.97 246 CYS A N 1
ATOM 1976 C CA . CYS A 1 246 ? -36.845 -13.430 9.389 1.00 43.97 246 CYS A CA 1
ATOM 1977 C C . CYS A 1 246 ? -35.775 -14.080 8.496 1.00 43.97 246 CYS A C 1
ATOM 1979 O O . CYS A 1 246 ? -35.376 -15.203 8.787 1.00 43.97 246 CYS A O 1
ATOM 1981 N N . ASP A 1 247 ? -35.245 -13.372 7.498 1.00 47.00 247 ASP A N 1
ATOM 1982 C CA . ASP A 1 247 ? -34.160 -13.844 6.628 1.00 47.00 247 ASP A CA 1
ATOM 1983 C C . ASP A 1 247 ? -32.869 -14.075 7.420 1.00 47.00 247 ASP A C 1
ATOM 1985 O O . ASP A 1 247 ? -32.207 -15.093 7.245 1.00 47.00 247 ASP A O 1
ATOM 1989 N N . ARG A 1 248 ? -32.553 -13.205 8.389 1.00 49.03 248 ARG A N 1
ATOM 1990 C CA . ARG A 1 248 ? -31.419 -13.412 9.308 1.00 49.03 248 ARG A CA 1
ATOM 1991 C C . ARG A 1 248 ? -31.615 -14.581 10.268 1.00 49.03 248 ARG A C 1
ATOM 1993 O O . ARG A 1 248 ? -30.648 -15.247 10.625 1.00 49.03 248 ARG A O 1
ATOM 2000 N N . VAL A 1 249 ? -32.850 -14.847 10.686 1.00 47.19 249 VAL A N 1
ATOM 2001 C CA . VAL A 1 249 ? -33.187 -16.034 11.487 1.00 47.19 249 VAL A C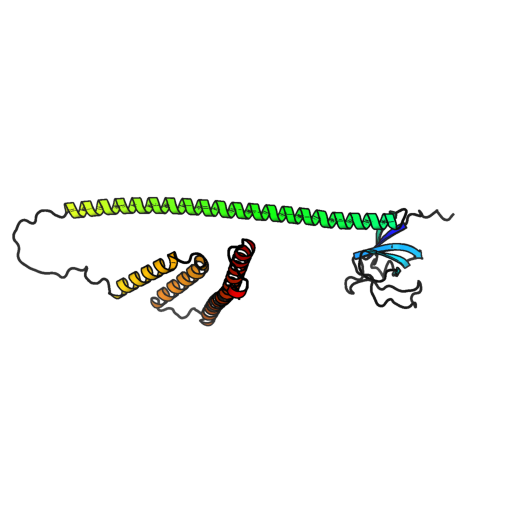A 1
ATOM 2002 C C . VAL A 1 249 ? -33.086 -17.311 10.640 1.00 47.19 249 VAL A C 1
ATOM 2004 O O . VAL A 1 249 ? -32.606 -18.323 11.143 1.00 47.19 249 VAL A O 1
ATOM 2007 N N . TYR A 1 250 ? -33.428 -17.257 9.350 1.00 47.09 250 TYR A N 1
ATOM 2008 C CA . TYR A 1 250 ? -33.223 -18.360 8.402 1.00 47.09 250 TYR A CA 1
ATOM 2009 C C . TYR A 1 250 ? -31.739 -18.590 8.059 1.00 47.09 250 TYR A C 1
ATOM 2011 O O . TYR A 1 250 ? -31.296 -19.734 7.987 1.00 47.09 250 TYR A O 1
ATOM 2019 N N . GLU A 1 251 ? -30.923 -17.539 7.934 1.00 48.72 251 GLU A N 1
ATOM 2020 C CA . GLU A 1 251 ? -29.460 -17.673 7.811 1.00 48.72 251 GLU A CA 1
ATOM 2021 C C . GLU A 1 251 ? -28.832 -18.333 9.055 1.00 48.72 251 GLU A C 1
ATOM 2023 O O . GLU A 1 251 ? -27.856 -19.082 8.946 1.00 48.72 251 GLU A O 1
ATOM 2028 N N . LEU A 1 252 ? -29.419 -18.129 10.241 1.00 44.72 252 LEU A N 1
ATOM 2029 C CA . LEU A 1 252 ? -29.003 -18.798 11.476 1.00 44.72 252 LEU A CA 1
ATOM 2030 C C . LEU A 1 252 ? -29.374 -20.295 11.510 1.00 44.72 252 LEU A C 1
ATOM 2032 O O . LEU A 1 252 ? -28.647 -21.078 12.126 1.00 44.72 252 LEU A O 1
ATOM 2036 N N . GLU A 1 253 ? -30.424 -20.730 10.804 1.00 47.09 253 GLU A N 1
ATOM 2037 C CA . GLU A 1 253 ? -30.674 -22.161 10.558 1.00 47.09 253 GLU A CA 1
ATOM 2038 C C . GLU A 1 253 ? -29.624 -22.768 9.612 1.00 47.09 253 GLU A C 1
ATOM 2040 O O . GLU A 1 253 ? -29.203 -23.902 9.826 1.00 47.09 253 GLU A O 1
ATOM 2045 N N . GLY A 1 254 ? -29.084 -22.004 8.658 1.00 48.53 254 GLY A N 1
ATOM 2046 C CA . GLY A 1 254 ? -27.915 -22.427 7.869 1.00 48.53 254 GLY A CA 1
ATOM 2047 C C . GLY A 1 254 ? -26.640 -22.590 8.713 1.00 48.53 254 GLY A C 1
ATOM 2048 O O . GLY A 1 254 ? -25.834 -23.495 8.489 1.00 48.53 254 GLY A O 1
ATOM 2049 N N . LEU A 1 255 ? -26.478 -21.772 9.758 1.00 37.88 255 LEU A N 1
ATOM 2050 C CA . LEU A 1 255 ? -25.401 -21.903 10.750 1.00 37.88 255 LEU A CA 1
ATOM 2051 C C . LEU A 1 255 ? -25.554 -23.142 11.645 1.00 37.88 255 LEU A C 1
ATOM 2053 O O . LEU A 1 255 ? -24.545 -23.664 12.121 1.00 37.88 255 LEU A O 1
ATOM 2057 N N . ARG A 1 256 ? -26.775 -23.660 11.837 1.00 41.03 256 ARG A N 1
ATOM 2058 C CA . ARG A 1 256 ? -27.016 -24.942 12.521 1.00 41.03 256 ARG A CA 1
ATOM 2059 C C . ARG A 1 256 ? -26.388 -26.100 11.752 1.00 41.03 256 ARG A C 1
ATOM 2061 O O . ARG A 1 256 ? -25.771 -26.952 12.382 1.00 41.03 256 ARG A O 1
ATOM 2068 N N . ASP A 1 257 ? -26.468 -26.104 10.425 1.00 42.47 257 ASP A N 1
ATOM 2069 C CA . ASP A 1 257 ? -25.871 -27.157 9.595 1.00 42.47 257 ASP A CA 1
ATOM 2070 C C . ASP A 1 257 ? -24.336 -27.065 9.564 1.00 42.47 257 ASP A C 1
ATOM 2072 O O . ASP A 1 257 ? -23.650 -28.086 9.626 1.00 42.47 257 ASP A O 1
ATOM 2076 N N . VAL A 1 258 ? -23.778 -25.849 9.593 1.00 39.81 258 VAL A N 1
ATOM 2077 C CA . VAL A 1 258 ? -22.326 -25.618 9.729 1.00 39.81 258 VAL A CA 1
ATOM 2078 C C . VAL A 1 258 ? -21.816 -26.025 11.119 1.00 39.81 258 VAL A C 1
ATOM 2080 O O . VAL A 1 258 ? -20.749 -26.629 11.243 1.00 39.81 258 VAL A O 1
ATOM 2083 N N . LEU A 1 259 ? -22.586 -25.758 12.177 1.00 35.72 259 LEU A N 1
ATOM 2084 C CA . LEU A 1 259 ? -22.263 -26.187 13.541 1.00 35.72 259 LEU A CA 1
ATOM 2085 C C . LEU A 1 259 ? -22.413 -27.705 13.717 1.00 35.72 259 LEU A C 1
ATOM 2087 O O . LEU A 1 259 ? -21.574 -28.320 14.372 1.00 35.72 259 LEU A O 1
ATOM 2091 N N . LEU A 1 260 ? -23.415 -28.334 13.096 1.00 42.22 260 LEU A N 1
ATOM 2092 C CA . LEU A 1 260 ? -23.568 -29.793 13.072 1.00 42.22 260 LEU A CA 1
ATOM 2093 C C . LEU A 1 260 ? -22.432 -30.470 12.287 1.00 42.22 260 LEU A C 1
ATOM 2095 O O . LEU A 1 260 ? -21.937 -31.510 12.724 1.00 42.22 260 LEU A O 1
ATOM 2099 N N . ALA A 1 261 ? -21.949 -29.855 11.203 1.00 46.53 261 ALA A N 1
ATOM 2100 C CA . ALA A 1 261 ? -20.760 -30.308 10.481 1.00 46.53 261 ALA A CA 1
ATOM 2101 C C . ALA A 1 261 ? -19.483 -30.196 11.339 1.00 46.53 261 ALA A C 1
ATOM 2103 O O . ALA A 1 261 ? -18.684 -31.132 11.384 1.00 46.53 261 ALA A O 1
ATOM 2104 N N . GLY A 1 262 ? -19.326 -29.107 12.099 1.00 39.62 262 GLY A N 1
ATOM 2105 C CA . GLY A 1 262 ? -18.213 -28.943 13.042 1.00 39.62 262 GLY A CA 1
ATOM 2106 C C . GLY A 1 262 ? -18.246 -29.934 14.215 1.00 39.62 262 GLY A C 1
ATOM 2107 O O . GLY A 1 262 ? -17.205 -30.440 14.639 1.00 39.62 262 GLY A O 1
ATOM 2108 N N . VAL A 1 263 ? -19.437 -30.276 14.718 1.00 42.56 263 VAL A N 1
ATOM 2109 C CA . VAL A 1 263 ? -19.620 -31.306 15.758 1.00 42.56 263 VAL A CA 1
ATOM 2110 C C . VAL A 1 263 ? -19.309 -32.706 15.214 1.00 42.56 263 VAL A C 1
ATOM 2112 O O . VAL A 1 263 ? -18.673 -33.502 15.910 1.00 42.56 263 VAL A O 1
ATOM 2115 N N . ALA A 1 264 ? -19.669 -33.000 13.961 1.00 46.94 264 ALA A N 1
ATOM 2116 C CA . ALA A 1 264 ? -19.295 -34.248 13.295 1.00 46.94 264 ALA A CA 1
ATOM 2117 C C . ALA A 1 264 ? -17.768 -34.382 13.133 1.00 46.94 264 ALA A C 1
ATOM 2119 O O . ALA A 1 264 ? -17.210 -35.448 13.400 1.00 46.94 264 ALA A O 1
ATOM 2120 N N . GLU A 1 265 ? -17.074 -33.292 12.794 1.00 53.00 265 GLU A N 1
ATOM 2121 C CA . GLU A 1 265 ? -15.611 -33.269 12.669 1.00 53.00 265 GLU A CA 1
ATOM 2122 C C . GLU A 1 265 ? -14.910 -33.453 14.030 1.00 53.00 265 GLU A C 1
ATOM 2124 O O . GLU A 1 265 ? -13.905 -34.163 14.140 1.00 53.00 265 GLU A O 1
ATOM 2129 N N . HIS A 1 266 ? -15.470 -32.887 15.105 1.00 54.31 266 HIS A N 1
ATOM 2130 C CA . HIS A 1 266 ? -14.976 -33.101 16.467 1.00 54.31 266 HIS A CA 1
ATOM 2131 C C . HIS A 1 266 ? -15.138 -34.565 16.914 1.00 54.31 266 HIS A C 1
ATOM 2133 O O . HIS A 1 266 ? -14.203 -35.149 17.466 1.00 54.31 266 HIS A O 1
ATOM 2139 N N . HIS A 1 267 ? -16.289 -35.189 16.644 1.00 56.88 267 HIS A N 1
ATOM 2140 C CA . HIS A 1 267 ? -16.504 -36.610 16.939 1.00 56.88 267 HIS A CA 1
ATOM 2141 C C . HIS A 1 267 ? -15.588 -37.524 16.113 1.00 56.88 267 HIS A C 1
ATOM 2143 O O . HIS A 1 267 ? -15.058 -38.492 16.657 1.00 56.88 267 HIS A O 1
ATOM 2149 N N . GLN A 1 268 ? -15.313 -37.187 14.848 1.00 57.34 268 GLN A N 1
ATOM 2150 C CA . GLN A 1 268 ? -14.341 -37.911 14.023 1.00 57.34 268 GLN A CA 1
ATOM 2151 C C . GLN A 1 268 ? -12.916 -37.807 14.580 1.00 57.34 268 GLN A C 1
ATOM 2153 O O . GLN A 1 268 ? -12.221 -38.817 14.657 1.00 57.34 268 GLN A O 1
ATOM 2158 N N . ARG A 1 269 ? -12.483 -36.626 15.041 1.00 56.03 269 ARG A N 1
ATOM 2159 C CA . ARG A 1 269 ? -11.161 -36.451 15.677 1.00 56.03 269 ARG A CA 1
ATOM 2160 C C . ARG A 1 269 ? -11.049 -37.193 17.008 1.00 56.03 269 ARG A C 1
ATOM 2162 O O . ARG A 1 269 ? -10.001 -37.769 17.296 1.00 56.03 269 ARG A O 1
ATOM 2169 N N . GLN A 1 270 ? -12.120 -37.218 17.800 1.00 62.31 270 GLN A N 1
ATOM 2170 C CA . GLN A 1 270 ? -12.158 -37.953 19.063 1.00 62.31 270 GLN A CA 1
ATOM 2171 C C . GLN A 1 270 ? -12.109 -39.472 18.830 1.00 62.31 270 GLN A C 1
ATOM 2173 O O . GLN A 1 270 ? -11.334 -40.164 19.488 1.00 62.31 270 GLN A O 1
ATOM 2178 N N . ALA A 1 271 ? -12.842 -39.978 17.834 1.00 56.25 271 ALA A N 1
ATOM 2179 C CA . ALA A 1 271 ? -12.817 -41.390 17.465 1.00 56.25 271 ALA A CA 1
ATOM 2180 C C . ALA A 1 271 ? -11.474 -41.816 16.836 1.00 56.25 271 ALA A C 1
ATOM 2182 O O . ALA A 1 271 ? -10.979 -42.907 17.119 1.00 56.25 271 ALA A O 1
ATOM 2183 N N . LEU A 1 272 ? -10.825 -40.933 16.064 1.00 48.91 272 LEU A N 1
ATOM 2184 C CA . LEU A 1 272 ? -9.461 -41.145 15.566 1.00 48.91 272 LEU A CA 1
ATOM 2185 C C . LEU A 1 272 ? -8.445 -41.208 16.721 1.00 48.91 272 LEU A C 1
ATOM 2187 O O . LEU A 1 272 ? -7.551 -42.050 16.719 1.00 48.91 272 LEU A O 1
ATOM 2191 N N . GLY A 1 273 ? -8.603 -40.354 17.738 1.00 63.84 273 GLY A N 1
ATOM 2192 C CA . GLY A 1 273 ? -7.783 -40.375 18.953 1.00 63.84 273 GLY A CA 1
ATOM 2193 C C . GLY A 1 273 ? -7.951 -41.659 19.771 1.00 63.84 273 GLY A C 1
ATOM 2194 O O . GLY A 1 273 ? -6.967 -42.218 20.257 1.00 63.84 273 GLY A O 1
ATOM 2195 N N . GLU A 1 274 ? -9.175 -42.180 19.881 1.00 63.25 274 GLU A N 1
ATOM 2196 C CA . GLU A 1 274 ? -9.443 -43.450 20.564 1.00 63.25 274 GLU A CA 1
ATOM 2197 C C . GLU A 1 274 ? -8.893 -44.661 19.798 1.00 63.25 274 GLU A C 1
ATOM 2199 O O . GLU A 1 274 ? -8.306 -45.554 20.424 1.00 63.25 274 GLU A O 1
ATOM 2204 N N . LEU A 1 275 ? -8.989 -44.650 18.462 1.00 52.50 275 LEU A N 1
ATOM 2205 C CA . LEU A 1 275 ? -8.385 -45.650 17.577 1.00 52.50 275 LEU A CA 1
ATOM 2206 C C . LEU A 1 275 ? -6.854 -45.674 17.730 1.00 52.50 275 LEU A C 1
ATOM 2208 O O . LEU A 1 275 ? -6.263 -46.736 17.921 1.00 52.50 275 LEU A O 1
ATOM 2212 N N . LEU A 1 276 ? -6.215 -44.500 17.728 1.00 54.16 276 LEU A N 1
ATOM 2213 C CA . LEU A 1 276 ? -4.765 -44.367 17.905 1.00 54.16 276 LEU A CA 1
ATOM 2214 C C . LEU A 1 276 ? -4.302 -44.730 19.326 1.00 54.16 276 LEU A C 1
ATOM 2216 O O . LEU A 1 276 ? -3.174 -45.181 19.507 1.00 54.16 276 LEU A O 1
ATOM 2220 N N . SER A 1 277 ? -5.171 -44.590 20.332 1.00 71.06 277 SER A N 1
ATOM 2221 C CA . SER A 1 277 ? -4.884 -44.994 21.718 1.00 71.06 277 SER A CA 1
ATOM 2222 C C . SER A 1 277 ? -5.027 -46.501 21.986 1.00 71.06 277 SER A C 1
ATOM 2224 O O . SER A 1 277 ? -4.792 -46.943 23.110 1.00 71.06 277 SER A O 1
ATOM 2226 N N . GLY A 1 278 ? -5.437 -47.294 20.986 1.00 63.19 278 GLY A N 1
ATOM 2227 C CA . GLY A 1 278 ? -5.615 -48.746 21.110 1.00 63.19 278 GLY A CA 1
ATOM 2228 C C . GLY A 1 278 ? -6.829 -49.174 21.944 1.00 63.19 278 GLY A C 1
ATOM 2229 O O . GLY A 1 278 ? -6.948 -50.346 22.296 1.00 63.19 278 GLY A O 1
ATOM 2230 N N . LYS A 1 279 ? -7.740 -48.246 22.270 1.00 70.00 279 LYS A N 1
ATOM 2231 C CA . LYS A 1 279 ? -8.947 -48.531 23.067 1.00 70.00 279 LYS A CA 1
ATOM 2232 C C . LYS A 1 279 ? -10.060 -49.217 22.273 1.00 70.00 279 LYS A C 1
ATOM 2234 O O . LYS A 1 279 ? -10.949 -49.812 22.878 1.00 70.00 279 LYS A O 1
ATOM 2239 N N . VAL A 1 280 ? -10.009 -49.176 20.942 1.00 55.22 280 VAL A N 1
ATOM 2240 C CA . VAL A 1 280 ? -10.997 -49.817 20.063 1.00 55.22 280 VAL A CA 1
ATOM 2241 C C . VAL A 1 280 ? -10.307 -50.911 19.249 1.00 55.22 280 VAL A C 1
ATOM 2243 O O . VAL A 1 280 ? -9.377 -50.646 18.496 1.00 55.22 280 VAL A O 1
ATOM 2246 N N . GLY A 1 281 ? -10.744 -52.160 19.435 1.00 47.56 281 GLY A N 1
ATOM 2247 C CA . GLY A 1 281 ? -10.037 -53.359 18.962 1.00 47.56 281 GLY A CA 1
ATOM 2248 C C . GLY A 1 281 ? -10.182 -53.715 17.477 1.00 47.56 281 GLY A C 1
ATOM 2249 O O . GLY A 1 281 ? -9.623 -54.725 17.064 1.00 47.56 281 GLY A O 1
ATOM 2250 N N . SER A 1 282 ? -10.931 -52.954 16.674 1.00 59.78 282 SER A N 1
ATOM 2251 C CA . SER A 1 282 ? -10.982 -53.127 15.213 1.00 59.78 282 SER A CA 1
ATOM 2252 C C . SER A 1 282 ? -11.664 -51.933 14.542 1.00 59.78 282 SER A C 1
ATOM 2254 O O . SER A 1 282 ? -12.656 -51.414 15.059 1.00 59.78 282 SER A O 1
ATOM 2256 N N . VAL A 1 283 ? -11.155 -51.547 13.369 1.00 45.00 283 VAL A N 1
ATOM 2257 C CA . VAL A 1 283 ? -11.696 -50.491 12.493 1.00 45.00 283 VAL A CA 1
ATOM 2258 C C . VAL A 1 283 ? -13.127 -50.816 12.026 1.00 45.00 283 VAL A C 1
ATOM 2260 O O . VAL A 1 283 ? -13.911 -49.904 11.789 1.00 45.00 283 VAL A O 1
ATOM 2263 N N . GLU A 1 284 ? -13.520 -52.096 11.995 1.00 47.06 284 GLU A N 1
ATOM 2264 C CA . GLU A 1 284 ? -14.860 -52.547 11.568 1.00 47.06 284 GLU A CA 1
ATOM 2265 C C . GLU A 1 284 ? -16.011 -52.136 12.502 1.00 47.06 284 GLU A C 1
ATOM 2267 O O . GLU A 1 284 ? -17.165 -52.233 12.107 1.00 47.06 284 GLU A O 1
ATOM 2272 N N . LYS A 1 285 ? -15.737 -51.681 13.732 1.00 49.25 285 LYS A N 1
ATOM 2273 C CA . LYS A 1 285 ? -16.778 -51.157 14.643 1.00 49.25 285 LYS A CA 1
ATOM 2274 C C . LYS A 1 285 ? -17.016 -49.648 14.518 1.00 49.25 285 LYS A C 1
ATOM 2276 O O . LYS A 1 285 ? -17.877 -49.124 15.218 1.00 49.25 285 LYS A O 1
ATOM 2281 N N . LEU A 1 286 ? -16.206 -48.960 13.714 1.00 45.53 286 LEU A N 1
ATOM 2282 C CA . LEU A 1 286 ? -16.167 -47.498 13.609 1.00 45.53 286 LEU A CA 1
ATOM 2283 C C . LEU A 1 286 ? -16.805 -46.985 12.299 1.00 45.53 286 LEU A C 1
ATOM 2285 O O . LEU A 1 286 ? -17.118 -45.801 12.205 1.00 45.53 286 LEU A O 1
ATOM 2289 N N . LEU A 1 287 ? -17.005 -47.878 11.321 1.00 39.50 287 LEU A N 1
ATOM 2290 C CA . LEU A 1 287 ? -17.810 -47.673 10.108 1.00 39.50 287 LEU A CA 1
ATOM 2291 C C . LEU A 1 287 ? -19.272 -48.049 10.367 1.00 39.50 287 LEU A C 1
ATOM 2293 O O . LEU A 1 287 ? -20.148 -47.337 9.831 1.00 39.50 287 LEU A O 1
#

pLDDT: mean 77.34, std 22.13, range [35.72, 98.56]

Organism: Alexandrium catenella (NCBI:txid2925)

Foldseek 3Di:
DPPPDQPWKFKKFFQDDQVPQAFWFFADPDPPGDTDPWHFGHGWIWIFPDDDPQKGWTATLDGDTDRTGIGGCDDPHDGRMDTPDTRHRDPVSVNVVVVVVVVVVVVVVVVVVVVVVVVVVVVVVVVVVVVVVVVVVVVVVVVVVVVVVVVVVVVVVVVVVVVPDPPDDDDDDDDDDDPPPDPPPVVVVVVVVVVVVVVVCVPDPVCVPLVVVVVVVVVVVVVVVVDPPPPPDPVVVVVVVVVVSVVVVVVVVVVVVVVVVVVVVVVVVVVVVCVVVCVDPDPVVVD

Secondary structure (DSSP, 8-state):
--------EEEEEE-S-GGGTSEEEESSSSSSSPEEEEEE-TT-EEEEEEEETTEEEEEEEESSS-SEEEEESEETTEESEEEEEEEESSHHHHHHHHHHHHHHHHHHHHHHHHHHHHHHHHHHHHHHHHHHHHHHHHHHHHHHHHHHHHHHHHHHHHHHHHT-----S---------S-----HHHHHHHHHHHHHHHHHHT-GGGHHHHHHHHHHHHHHHHHTTSS--TT--THHHHHHHHHHHHHHHHHHHHHHHHHHHHHHHHHHHHHHHHHTT-SS-GGGT-